Protein AF-A0A962UP06-F1 (afdb_monomer)

Mean predicted aligned error: 2.74 Å

Foldseek 3Di:
DPWAWPAADLVQQWTATPVGDIDHDPDDDDDQDKDFDQVQAAARDPVLCQLAPQCPPPDPSVVSLVVLLVPAAQLFEEEEQDEDPDDPPQCVVLVVVVVSLVVCVVPRVNYAYEYLYCAPDTDPVVVSQVVQCVPAVRPDPRGRYDYQHNVRQSHFRYADSVQGWTDTPPDIDGGSHHHYNGDIAGHPRCVNHVQADPVRYGDADPVPRATPVGGD

Radius of gyration: 20.12 Å; Cα contacts (8 Å, |Δi|>4): 415; chains: 1; bounding box: 48×34×51 Å

Solvent-accessible surface area (backbone atoms only — not comparable to full-atom values): 11949 Å² total; per-residue (Å²): 136,94,77,50,71,72,43,49,42,70,91,79,29,34,41,34,31,72,90,70,48,74,44,78,53,86,64,68,88,87,83,71,61,65,32,74,40,48,89,68,29,47,64,39,42,80,72,34,34,78,73,27,24,49,46,82,60,72,60,70,35,40,53,50,48,50,53,47,62,69,70,43,58,70,51,36,35,38,31,37,38,45,46,45,86,71,58,88,60,72,48,50,66,61,50,50,51,52,54,51,48,53,49,26,65,77,78,21,66,66,27,39,35,42,37,27,23,40,39,80,74,61,62,63,43,74,60,52,51,53,49,34,33,76,76,39,35,39,92,47,98,75,34,34,54,46,80,31,30,33,93,68,55,7,36,65,46,33,33,43,46,91,74,25,29,44,23,30,87,86,50,78,45,78,25,74,39,39,34,46,38,64,40,51,32,44,10,65,60,41,58,73,46,60,45,44,50,96,87,39,40,66,54,51,40,92,88,77,63,47,42,75,78,54,76,78

Structure (mmCIF, N/CA/C/O backbone):
data_AF-A0A962UP06-F1
#
_entry.id   AF-A0A962UP06-F1
#
loop_
_atom_site.group_PDB
_atom_site.id
_atom_site.type_symbol
_atom_site.label_atom_id
_atom_site.label_alt_id
_atom_site.label_comp_id
_atom_site.label_asym_id
_atom_site.label_entity_id
_atom_site.label_seq_id
_atom_site.pdbx_PDB_ins_code
_atom_site.Cartn_x
_atom_site.Cartn_y
_atom_site.Cartn_z
_atom_si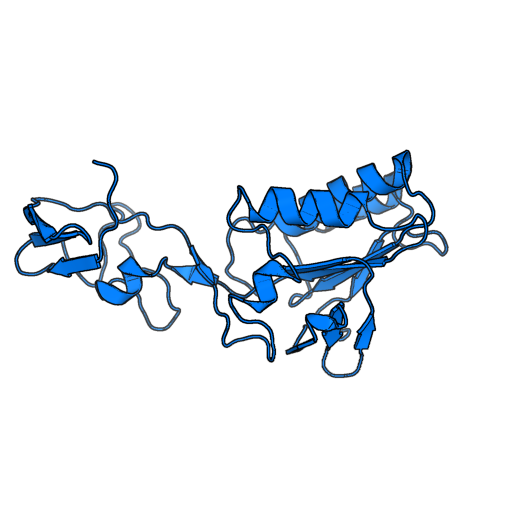te.occupancy
_atom_site.B_iso_or_equiv
_atom_site.auth_seq_id
_atom_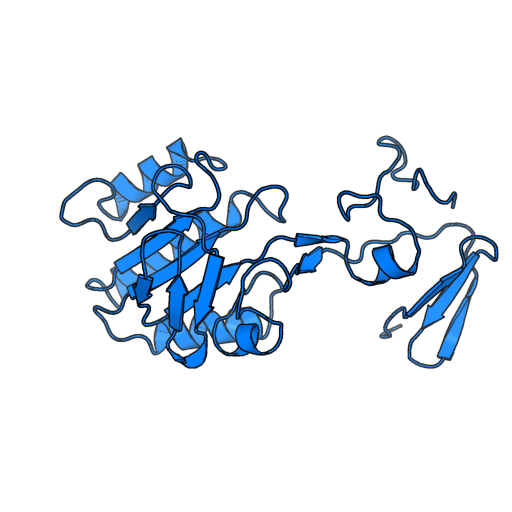site.auth_comp_id
_atom_site.auth_asym_id
_atom_site.auth_atom_id
_atom_site.pdbx_PDB_model_num
ATOM 1 N N . MET A 1 1 ? -9.503 -17.608 22.452 1.00 83.56 1 MET A N 1
ATOM 2 C CA . MET A 1 1 ? -10.694 -17.725 21.582 1.00 83.56 1 MET A CA 1
ATOM 3 C C . MET A 1 1 ? -10.273 -17.393 20.159 1.00 83.56 1 MET A C 1
ATOM 5 O O . MET A 1 1 ? -9.621 -16.372 19.983 1.00 83.56 1 MET A O 1
ATOM 9 N N . HIS A 1 2 ? -10.599 -18.240 19.181 1.00 95.62 2 HIS A N 1
ATOM 10 C CA . HIS A 1 2 ? -10.397 -17.952 17.756 1.00 95.62 2 HIS A CA 1
ATOM 11 C C . HIS A 1 2 ? -11.756 -17.634 17.128 1.00 95.62 2 HIS A C 1
ATOM 13 O O . HIS A 1 2 ? -12.491 -18.544 16.764 1.00 95.62 2 HIS A O 1
ATOM 19 N N . ASP A 1 3 ? -12.108 -16.351 17.082 1.00 96.75 3 ASP A N 1
ATOM 20 C CA . ASP A 1 3 ? -13.377 -15.853 16.546 1.00 96.75 3 ASP A CA 1
ATOM 21 C C . ASP A 1 3 ? -13.193 -14.409 16.049 1.00 96.75 3 ASP A C 1
ATOM 23 O O . ASP A 1 3 ? -12.205 -13.751 16.387 1.00 96.75 3 ASP A O 1
ATOM 27 N N . THR A 1 4 ? -14.133 -13.912 15.253 1.00 97.50 4 THR A N 1
ATOM 28 C CA . THR A 1 4 ? -14.149 -12.539 14.745 1.00 97.50 4 THR A CA 1
ATOM 29 C C . THR A 1 4 ? -15.119 -11.698 15.554 1.00 97.50 4 THR A C 1
ATOM 31 O O . THR A 1 4 ? -16.276 -12.065 15.734 1.00 97.50 4 THR A O 1
ATOM 34 N N . VAL A 1 5 ? -14.658 -10.542 16.026 1.00 97.88 5 VAL A N 1
ATOM 35 C CA . VAL A 1 5 ? -15.534 -9.549 16.650 1.00 97.88 5 VAL A CA 1
ATOM 36 C C . VAL A 1 5 ? -16.360 -8.864 15.566 1.00 97.88 5 VAL A C 1
ATOM 38 O O . VAL A 1 5 ? -15.803 -8.329 14.608 1.00 97.88 5 VAL A O 1
ATOM 41 N N . THR A 1 6 ? -17.678 -8.866 15.734 1.00 97.88 6 THR A N 1
ATOM 42 C CA . THR A 1 6 ? -18.643 -8.276 14.794 1.00 97.88 6 THR A CA 1
ATOM 43 C C . THR A 1 6 ? -19.300 -7.015 15.338 1.00 97.88 6 THR A C 1
ATOM 45 O O . THR A 1 6 ? -19.860 -6.246 14.566 1.00 97.88 6 THR A O 1
ATOM 48 N N . GLY A 1 7 ? -19.210 -6.763 16.646 1.00 97.88 7 GLY A N 1
ATOM 49 C CA . GLY A 1 7 ? -19.768 -5.558 17.248 1.00 97.88 7 GLY A CA 1
ATOM 50 C C . GLY A 1 7 ? -19.185 -5.244 18.618 1.00 97.88 7 GLY A C 1
ATOM 51 O O . GLY A 1 7 ? -18.785 -6.140 19.365 1.00 97.88 7 GLY A O 1
ATOM 52 N N . ILE A 1 8 ? -19.163 -3.954 18.944 1.00 98.38 8 ILE A N 1
ATOM 53 C CA . ILE A 1 8 ? -18.785 -3.420 20.253 1.00 98.38 8 ILE A CA 1
ATOM 54 C C . ILE A 1 8 ? -19.887 -2.440 20.666 1.00 98.38 8 ILE A C 1
ATOM 56 O O . ILE A 1 8 ? -20.126 -1.451 19.979 1.00 98.38 8 ILE A O 1
ATOM 60 N N . ASP A 1 9 ? -20.565 -2.723 21.775 1.00 97.00 9 ASP A N 1
ATOM 61 C CA . ASP A 1 9 ? -21.510 -1.805 22.418 1.00 97.00 9 ASP A CA 1
ATOM 62 C C . ASP A 1 9 ? -20.768 -1.124 23.571 1.00 97.00 9 ASP A C 1
ATOM 64 O O . ASP A 1 9 ? -20.630 -1.698 24.656 1.00 97.00 9 ASP A O 1
ATOM 68 N N . ALA A 1 10 ? -20.247 0.080 23.313 1.00 96.06 10 ALA A N 1
ATOM 69 C CA . ALA A 1 10 ? -19.450 0.830 24.281 1.00 96.06 10 ALA A CA 1
ATOM 70 C C . ALA A 1 10 ? -20.263 1.272 25.507 1.00 96.06 10 ALA A C 1
ATOM 72 O O . ALA A 1 10 ? -19.733 1.322 26.617 1.00 96.06 10 ALA A O 1
ATOM 73 N N . ALA A 1 11 ? -21.562 1.536 25.332 1.00 95.25 11 ALA A N 1
ATOM 74 C CA . ALA A 1 11 ? -22.445 1.951 26.418 1.00 95.25 11 ALA A CA 1
ATOM 75 C C . ALA A 1 11 ? -22.709 0.799 27.395 1.00 95.25 11 ALA A C 1
ATOM 77 O O . ALA A 1 11 ? -22.671 0.991 28.610 1.00 95.25 11 ALA A O 1
ATOM 78 N N . LYS A 1 12 ? -22.936 -0.411 26.874 1.00 97.12 12 LYS A N 1
ATOM 79 C CA . LYS A 1 12 ? -23.134 -1.621 27.691 1.00 97.12 12 LYS A CA 1
ATOM 80 C C . LYS A 1 12 ? -21.833 -2.326 28.054 1.00 97.12 12 LYS A C 1
ATOM 82 O O . LYS A 1 12 ? -21.875 -3.298 28.800 1.00 97.12 12 LYS A O 1
ATOM 87 N N . ARG A 1 13 ? -20.706 -1.862 27.510 1.00 97.81 13 ARG A N 1
ATOM 88 C CA . ARG A 1 13 ? -19.381 -2.478 27.614 1.00 97.81 13 ARG A CA 1
ATOM 89 C C . ARG A 1 13 ? -19.395 -3.960 27.255 1.00 97.81 13 ARG A C 1
ATOM 91 O O . ARG A 1 13 ? -19.004 -4.823 28.043 1.00 97.81 13 ARG A O 1
ATOM 98 N N . THR A 1 14 ? -19.894 -4.264 26.057 1.00 98.12 14 THR A N 1
ATOM 99 C CA . THR A 1 14 ? -19.947 -5.646 25.559 1.00 98.12 14 THR A CA 1
ATOM 100 C C . THR A 1 14 ? -19.395 -5.793 24.151 1.00 98.12 14 THR A C 1
ATOM 102 O O . THR A 1 14 ? -19.561 -4.915 23.309 1.00 98.12 14 THR A O 1
ATOM 105 N N . VAL A 1 15 ? -18.775 -6.940 23.894 1.00 98.12 15 VAL A N 1
ATOM 106 C CA . VAL A 1 15 ? -18.266 -7.378 22.592 1.00 98.12 15 VAL A CA 1
ATOM 107 C C . VAL A 1 15 ? -19.135 -8.526 22.092 1.00 98.12 15 VAL A C 1
ATOM 109 O O . VAL A 1 15 ? -19.446 -9.433 22.864 1.00 98.12 15 VAL A O 1
ATOM 112 N N . THR A 1 16 ? -19.508 -8.492 20.814 1.00 98.12 16 THR A N 1
ATOM 113 C CA . THR A 1 16 ? -20.227 -9.574 20.121 1.00 98.12 16 THR A CA 1
ATOM 114 C C . THR A 1 16 ? -19.316 -10.210 19.081 1.00 98.12 16 THR A C 1
ATOM 116 O O . THR A 1 16 ? -18.557 -9.507 18.407 1.00 98.12 16 THR A O 1
ATOM 119 N N . THR A 1 17 ? -19.378 -11.531 18.951 1.00 97.94 17 THR A N 1
ATOM 120 C CA . THR A 1 17 ? -18.565 -12.291 18.000 1.00 97.94 17 THR A CA 1
ATOM 121 C C . THR A 1 17 ? -19.409 -12.972 16.928 1.00 97.94 17 THR A C 1
ATOM 123 O O . THR A 1 17 ? -20.622 -13.134 17.075 1.00 97.94 17 THR A O 1
ATOM 126 N N . ALA A 1 18 ? -18.774 -13.371 15.827 1.00 97.44 18 ALA A N 1
ATOM 127 C CA . ALA A 1 18 ? -19.438 -13.990 14.684 1.00 97.44 18 ALA A CA 1
ATOM 128 C C . ALA A 1 18 ? -20.081 -15.341 15.032 1.00 97.44 18 ALA A C 1
ATOM 130 O O . ALA A 1 18 ? -21.136 -15.659 14.490 1.00 97.44 18 ALA A O 1
ATOM 131 N N . SER A 1 19 ? -19.505 -16.106 15.968 1.00 96.75 19 SER A N 1
ATOM 132 C CA . SER A 1 19 ? -20.120 -17.352 16.458 1.00 96.75 19 SER A CA 1
ATOM 133 C C . SER A 1 19 ? -21.334 -17.142 17.379 1.00 96.75 19 SER A C 1
ATOM 135 O O . SER A 1 19 ? -21.929 -18.115 17.836 1.00 96.75 19 SER A O 1
ATOM 137 N N . GLY A 1 20 ? -21.719 -15.889 17.655 1.00 95.56 20 GLY A N 1
ATOM 138 C CA . GLY A 1 20 ? -22.822 -15.535 18.555 1.00 95.56 20 GLY A CA 1
ATOM 139 C C . GLY A 1 20 ? -22.402 -15.333 20.015 1.00 95.56 20 GLY A C 1
ATOM 140 O O . GLY A 1 20 ? -23.255 -15.113 20.875 1.00 95.56 20 GLY A O 1
ATOM 141 N N . GLY A 1 21 ? -21.101 -15.384 20.312 1.00 95.69 21 GLY A N 1
ATOM 142 C CA . GLY A 1 21 ? -20.568 -15.117 21.644 1.00 95.69 21 GLY A CA 1
ATOM 143 C C . GLY A 1 21 ? -20.756 -13.658 22.067 1.00 95.69 21 GLY A C 1
ATOM 144 O O . GLY A 1 21 ? -20.681 -12.737 21.250 1.00 95.69 21 GLY A O 1
ATOM 145 N N . LYS A 1 22 ? -20.964 -13.441 23.370 1.00 96.88 22 LYS A N 1
ATOM 146 C CA . LYS A 1 22 ? -21.036 -12.108 23.978 1.00 96.88 22 LYS A CA 1
ATOM 147 C C . LYS A 1 22 ? -20.188 -12.046 25.242 1.00 96.88 22 LYS A C 1
ATOM 149 O O . LYS A 1 22 ? -20.303 -12.909 26.106 1.00 96.88 22 LYS A O 1
ATOM 154 N N . MET A 1 23 ? -19.353 -11.018 25.353 1.00 97.38 23 MET A N 1
ATOM 155 C CA . MET A 1 23 ? -18.435 -10.830 26.481 1.00 97.38 23 MET A CA 1
ATOM 156 C C . MET A 1 23 ? -18.569 -9.414 27.031 1.00 97.38 23 MET A C 1
ATOM 158 O O . MET A 1 23 ? -18.580 -8.460 26.256 1.00 97.38 23 MET A O 1
ATOM 162 N N . SER A 1 24 ? -18.666 -9.269 28.350 1.00 98.00 24 SER A N 1
ATOM 163 C CA . SER A 1 24 ? -18.565 -7.974 29.028 1.00 98.00 24 SER A CA 1
ATOM 164 C C . SER A 1 24 ? -17.106 -7.581 29.245 1.00 98.00 24 SER A C 1
ATOM 166 O O . SER A 1 24 ? -16.240 -8.449 29.355 1.00 98.00 24 SER A O 1
ATOM 168 N N . TYR A 1 25 ? -16.839 -6.284 29.355 1.00 98.19 25 TYR A N 1
ATOM 169 C CA . TYR A 1 25 ? -15.519 -5.767 29.700 1.00 98.19 25 TYR A CA 1
ATOM 170 C C . TYR A 1 25 ? -15.605 -4.583 30.668 1.00 98.19 25 TYR A C 1
ATOM 172 O O . TYR A 1 25 ? -16.572 -3.827 30.664 1.00 98.19 25 TYR A O 1
ATOM 180 N N . ASP A 1 26 ? -14.556 -4.386 31.465 1.00 98.25 26 ASP A N 1
ATOM 181 C CA . ASP A 1 26 ? -14.357 -3.142 32.221 1.00 98.25 26 ASP A CA 1
ATOM 182 C C . ASP A 1 26 ? -13.581 -2.108 31.405 1.00 98.25 26 ASP A C 1
ATOM 184 O O . ASP A 1 26 ? -13.891 -0.918 31.442 1.00 98.25 26 ASP A O 1
ATOM 188 N N . ARG A 1 27 ? -12.589 -2.587 30.644 1.00 98.19 27 ARG A N 1
ATOM 189 C CA . ARG A 1 27 ? -11.790 -1.850 29.661 1.00 98.19 27 ARG A CA 1
ATOM 190 C C . ARG A 1 27 ? -11.582 -2.721 28.422 1.00 98.19 27 ARG A C 1
ATOM 192 O O . ARG A 1 27 ? -11.334 -3.919 28.568 1.00 98.19 27 ARG A O 1
ATOM 199 N N . LEU A 1 28 ? -11.630 -2.135 27.229 1.00 98.38 28 LEU A N 1
ATOM 200 C CA . LEU A 1 28 ? -11.411 -2.830 25.962 1.00 98.38 28 LEU A CA 1
ATOM 201 C C . LEU A 1 28 ? -10.239 -2.227 25.180 1.00 98.38 28 LEU A C 1
ATOM 203 O O . LEU A 1 28 ? -10.199 -1.035 24.897 1.00 98.38 28 LEU A O 1
ATOM 207 N N . ILE A 1 29 ? -9.301 -3.081 24.764 1.00 98.50 29 ILE A N 1
ATOM 208 C CA . ILE A 1 29 ? -8.226 -2.706 23.839 1.00 98.50 29 ILE A CA 1
ATOM 209 C C . ILE A 1 29 ? -8.623 -3.147 22.432 1.00 98.50 29 ILE A C 1
ATOM 211 O O . ILE A 1 29 ? -8.832 -4.334 22.179 1.00 98.50 29 ILE A O 1
ATOM 215 N N . VAL A 1 30 ? -8.682 -2.196 21.499 1.00 98.38 30 VAL A N 1
ATOM 216 C CA . VAL A 1 30 ? -9.053 -2.439 20.100 1.00 98.38 30 VAL A CA 1
ATOM 217 C C . VAL A 1 30 ? -7.831 -2.214 19.208 1.00 98.38 30 VAL A C 1
ATOM 219 O O . VAL A 1 30 ? -7.414 -1.082 18.989 1.00 98.38 30 VAL A O 1
ATOM 222 N N . SER A 1 31 ? -7.246 -3.297 18.679 1.00 98.44 31 SER A N 1
ATOM 223 C CA . SER A 1 31 ? -6.067 -3.251 17.791 1.00 98.44 31 SER A CA 1
ATOM 224 C C . SER A 1 31 ? -6.288 -4.046 16.492 1.00 98.44 31 SER A C 1
ATOM 226 O O . SER A 1 31 ? -5.666 -5.085 16.267 1.00 98.44 31 SER A O 1
ATOM 228 N N . PRO A 1 32 ? -7.202 -3.601 15.609 1.00 98.00 32 PRO A N 1
ATOM 229 C CA . PRO A 1 32 ? -7.607 -4.369 14.432 1.00 98.00 32 PRO A CA 1
ATOM 230 C C . PRO A 1 32 ? -6.668 -4.186 13.230 1.00 98.00 32 PRO A C 1
ATOM 232 O O . PRO A 1 32 ? -6.923 -4.708 12.146 1.00 98.00 32 PRO A O 1
ATOM 235 N N . GLY A 1 33 ? -5.585 -3.420 13.389 1.00 98.44 33 GLY A N 1
ATOM 236 C CA . GLY A 1 33 ? -4.691 -3.064 12.296 1.00 98.44 33 GLY A CA 1
ATOM 237 C C . GLY A 1 33 ? -5.356 -2.133 11.277 1.00 98.44 33 GLY A C 1
ATOM 238 O O . GLY A 1 33 ? -6.080 -1.211 11.646 1.00 98.44 33 GLY A O 1
ATOM 239 N N . ILE A 1 34 ? -5.057 -2.360 9.996 1.00 98.56 34 ILE A N 1
ATOM 240 C CA . ILE A 1 34 ? -5.568 -1.554 8.882 1.00 98.56 34 ILE A CA 1
ATOM 241 C C . ILE A 1 34 ? -6.672 -2.288 8.130 1.00 98.56 34 ILE A C 1
ATOM 243 O O . ILE A 1 34 ? -6.700 -3.523 8.083 1.00 98.56 34 ILE A O 1
ATOM 247 N N . ASP A 1 35 ? -7.460 -1.509 7.411 1.00 98.12 35 ASP A N 1
ATOM 248 C CA . ASP A 1 35 ? -8.184 -1.968 6.242 1.00 98.12 35 ASP A CA 1
ATOM 249 C C . ASP A 1 35 ? -7.835 -1.151 4.997 1.00 98.12 35 ASP A C 1
ATOM 251 O O . ASP A 1 35 ? -7.160 -0.119 5.084 1.00 98.12 35 ASP A O 1
ATOM 255 N N . PHE A 1 36 ? -8.270 -1.630 3.835 1.00 98.31 36 PHE A N 1
ATOM 256 C CA . PHE A 1 36 ? -8.003 -0.982 2.553 1.00 98.31 36 PHE A CA 1
ATOM 257 C C . PHE A 1 36 ? -9.177 -0.113 2.095 1.00 98.31 36 PHE A C 1
ATOM 259 O O . PHE A 1 36 ? -10.343 -0.376 2.396 1.00 98.31 36 PHE A O 1
ATOM 266 N N . ARG A 1 37 ? -8.849 0.949 1.360 1.00 97.75 37 ARG A N 1
ATOM 267 C CA . ARG A 1 37 ? -9.792 1.830 0.669 1.00 97.75 37 ARG A CA 1
ATOM 268 C C . ARG A 1 37 ? -9.869 1.434 -0.805 1.00 97.75 37 ARG A C 1
ATOM 270 O O . ARG A 1 37 ? -9.209 2.031 -1.653 1.00 97.75 37 ARG A O 1
ATOM 277 N N . TYR A 1 38 ? -10.625 0.378 -1.090 1.00 96.56 38 TYR A N 1
ATOM 278 C CA . TYR A 1 38 ? -10.856 -0.125 -2.453 1.00 96.56 38 TYR A CA 1
ATOM 279 C C . TYR A 1 38 ? -11.682 0.833 -3.331 1.00 96.56 38 TYR A C 1
ATOM 281 O O . TYR A 1 38 ? -11.760 0.675 -4.538 1.00 96.56 38 TYR A O 1
ATOM 289 N N . ASP A 1 39 ? -12.258 1.866 -2.729 1.00 93.38 39 ASP A N 1
ATOM 290 C CA . ASP A 1 39 ? -12.996 2.954 -3.365 1.00 93.38 39 ASP A CA 1
ATOM 291 C C . ASP A 1 39 ? -12.095 4.065 -3.937 1.00 93.38 39 ASP A C 1
ATOM 293 O O . ASP A 1 39 ? -12.600 5.045 -4.476 1.00 93.38 39 ASP A O 1
ATOM 297 N N . THR A 1 40 ? -10.767 3.953 -3.807 1.00 95.31 40 THR A N 1
ATOM 298 C CA . THR A 1 40 ? -9.834 5.041 -4.177 1.00 95.31 40 THR A CA 1
ATOM 299 C C . THR A 1 40 ? -9.111 4.850 -5.505 1.00 95.31 40 THR A C 1
ATOM 301 O O . THR A 1 40 ? -8.520 5.806 -6.003 1.00 95.31 40 THR A O 1
ATOM 304 N N . ILE A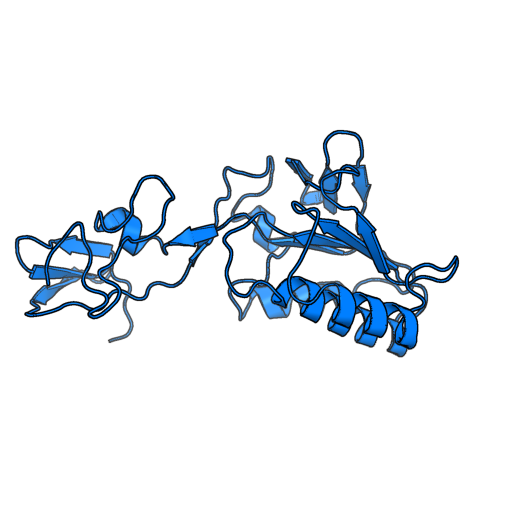 1 41 ? -9.139 3.640 -6.067 1.00 98.44 41 ILE A N 1
ATOM 305 C CA . ILE A 1 41 ? -8.523 3.306 -7.353 1.00 98.44 41 ILE A CA 1
ATOM 306 C C . ILE A 1 41 ? -9.579 2.568 -8.168 1.00 98.44 41 ILE A C 1
ATOM 308 O O . ILE A 1 41 ? -10.018 1.484 -7.784 1.00 98.44 41 ILE A O 1
ATOM 312 N N . GLU A 1 42 ? -9.998 3.156 -9.282 1.00 98.62 42 GLU A N 1
ATOM 313 C CA . GLU A 1 42 ? -10.999 2.556 -10.159 1.00 98.62 42 GLU A CA 1
ATOM 314 C C . GLU A 1 42 ? -10.521 1.185 -10.664 1.00 98.62 42 GLU A C 1
ATOM 316 O O . GLU A 1 42 ? -9.356 1.003 -11.012 1.00 98.62 42 GLU A O 1
ATOM 321 N N . GLY A 1 43 ? -11.406 0.187 -10.664 1.00 97.94 43 GLY A N 1
ATOM 322 C CA . GLY A 1 43 ? -11.068 -1.173 -11.095 1.00 97.94 43 GLY A CA 1
ATOM 323 C C . GLY A 1 43 ? -10.207 -1.981 -10.112 1.00 97.94 43 GLY A C 1
ATOM 324 O O . GLY A 1 43 ? -9.854 -3.119 -10.424 1.00 97.94 43 GLY A O 1
ATOM 325 N N . TYR A 1 44 ? -9.893 -1.452 -8.919 1.00 98.56 44 TYR A N 1
ATOM 326 C CA . TYR A 1 44 ? -9.133 -2.174 -7.895 1.00 98.56 44 TYR A CA 1
ATOM 327 C C . TYR A 1 44 ? -9.941 -2.436 -6.618 1.00 98.56 44 TYR A C 1
ATOM 329 O O . TYR A 1 44 ? -9.862 -1.696 -5.636 1.00 98.56 44 TYR A O 1
ATOM 337 N N . ASP A 1 45 ? -10.678 -3.544 -6.617 1.00 98.00 45 ASP A N 1
ATOM 338 C CA . ASP A 1 45 ? -11.420 -4.053 -5.464 1.00 98.00 45 ASP A CA 1
ATOM 339 C C . ASP A 1 45 ? -10.716 -5.235 -4.760 1.00 98.00 45 ASP A C 1
ATOM 341 O O . ASP A 1 45 ? -9.583 -5.619 -5.077 1.00 98.00 45 ASP A O 1
ATOM 345 N N . GLU A 1 46 ? -11.376 -5.825 -3.759 1.00 96.88 46 GLU A N 1
ATOM 346 C CA . GLU A 1 46 ? -10.843 -6.986 -3.039 1.00 96.88 46 GLU A CA 1
ATOM 347 C C . GLU A 1 46 ? -10.611 -8.186 -3.970 1.00 96.88 46 GLU A C 1
ATOM 349 O O . GLU A 1 46 ? -9.609 -8.891 -3.828 1.00 96.88 46 GLU A O 1
ATOM 354 N N . LYS A 1 47 ? -11.479 -8.400 -4.964 1.00 98.00 47 LYS A N 1
ATOM 355 C CA . LYS A 1 47 ? -11.339 -9.494 -5.931 1.00 98.00 47 LYS A CA 1
ATOM 356 C C . LYS A 1 47 ? -10.137 -9.260 -6.846 1.00 98.00 47 LYS A C 1
ATOM 358 O O . LYS A 1 47 ? -9.316 -10.164 -7.008 1.00 98.00 47 LYS A O 1
ATOM 363 N N . ALA A 1 48 ? -9.994 -8.051 -7.384 1.00 98.19 48 ALA A N 1
ATOM 364 C CA . ALA A 1 48 ? -8.852 -7.625 -8.187 1.00 98.19 48 ALA A CA 1
ATOM 365 C C . ALA A 1 48 ? -7.534 -7.800 -7.422 1.00 98.19 48 ALA A C 1
ATOM 367 O O . ALA A 1 48 ? -6.530 -8.211 -8.007 1.00 98.19 48 ALA A O 1
ATOM 368 N N . SER A 1 49 ? -7.546 -7.602 -6.098 1.00 98.25 49 SER A N 1
ATOM 369 C CA . SER A 1 49 ? -6.364 -7.811 -5.256 1.00 98.25 49 SER A CA 1
ATOM 370 C C . SER A 1 49 ? -5.841 -9.257 -5.252 1.00 98.25 49 SER A C 1
ATOM 372 O O . SER A 1 49 ? -4.697 -9.496 -4.880 1.00 98.25 49 SER A O 1
ATOM 374 N N . TRP A 1 50 ? -6.620 -10.250 -5.690 1.00 98.00 50 TRP A N 1
ATOM 375 C CA . TRP A 1 50 ? -6.154 -11.638 -5.838 1.00 98.00 50 TRP A CA 1
ATOM 376 C C . TRP A 1 50 ? -5.559 -11.955 -7.215 1.00 98.00 50 TRP A C 1
ATOM 378 O O . TRP A 1 50 ? -4.957 -13.012 -7.394 1.00 98.00 50 TRP A O 1
ATOM 388 N N . GLN A 1 51 ? -5.666 -11.035 -8.172 1.00 98.00 51 GLN A N 1
ATOM 389 C CA . GLN A 1 51 ? -4.940 -11.082 -9.444 1.00 98.00 51 GLN A CA 1
ATOM 390 C C . GLN A 1 51 ? -3.718 -10.158 -9.412 1.00 98.00 51 GLN A C 1
ATOM 392 O O . GLN A 1 51 ? -2.640 -10.529 -9.874 1.00 98.00 51 GLN A O 1
ATOM 397 N N . VAL A 1 52 ? -3.885 -8.976 -8.826 1.00 98.31 52 VAL A N 1
ATOM 398 C CA . VAL A 1 52 ? -2.883 -7.923 -8.668 1.00 98.31 52 VAL A CA 1
ATOM 399 C C . VAL A 1 52 ? -2.677 -7.724 -7.164 1.00 98.31 52 VAL A C 1
ATOM 401 O O . VAL A 1 52 ? -3.411 -6.963 -6.547 1.00 98.31 52 VAL A O 1
ATOM 404 N N . PRO A 1 53 ? -1.751 -8.451 -6.517 1.00 98.69 53 PRO A N 1
ATOM 405 C CA . PRO A 1 53 ? -1.655 -8.480 -5.060 1.00 98.69 53 PRO A CA 1
ATOM 406 C C . PRO A 1 53 ? -1.246 -7.139 -4.465 1.00 98.69 53 PRO A C 1
ATOM 408 O O . PRO A 1 53 ? -0.388 -6.449 -5.009 1.00 98.69 53 PRO A O 1
ATOM 411 N N . HIS A 1 54 ? -1.753 -6.823 -3.270 1.00 98.69 54 HIS A N 1
ATOM 412 C CA . HIS A 1 54 ? -1.199 -5.755 -2.430 1.00 98.69 54 HIS A CA 1
ATOM 413 C C . HIS A 1 54 ? -0.038 -6.253 -1.561 1.00 98.69 54 HIS A C 1
ATOM 415 O O . HIS A 1 54 ? 0.925 -5.526 -1.295 1.00 98.69 54 HIS A O 1
ATOM 421 N N . ALA A 1 55 ? -0.132 -7.493 -1.068 1.00 98.56 55 ALA A N 1
ATOM 422 C CA . ALA A 1 55 ? 0.754 -8.061 -0.046 1.00 98.56 55 ALA A CA 1
ATOM 423 C C . ALA A 1 55 ? 1.049 -7.138 1.166 1.00 98.56 55 ALA A C 1
ATOM 425 O O . ALA A 1 55 ? 2.140 -7.195 1.727 1.00 98.56 55 ALA A O 1
ATOM 426 N N . TRP A 1 56 ? 0.109 -6.265 1.571 1.00 98.56 56 TRP A N 1
ATOM 427 C CA . TRP A 1 56 ? 0.234 -5.393 2.757 1.00 98.56 56 TRP A CA 1
ATOM 428 C C . TRP A 1 56 ? -0.415 -5.963 4.033 1.00 98.56 56 TRP A C 1
ATOM 430 O O . TRP A 1 56 ? -0.094 -5.563 5.158 1.00 98.56 56 TRP A O 1
ATOM 440 N N . LYS A 1 57 ? -1.313 -6.937 3.857 1.00 98.06 57 LYS A N 1
ATOM 441 C CA . LYS A 1 57 ? -1.615 -7.984 4.838 1.00 98.06 57 LYS A CA 1
ATOM 442 C C . LYS A 1 57 ? -0.866 -9.234 4.363 1.00 98.06 57 LYS A C 1
ATOM 444 O O . LYS A 1 57 ? -0.956 -9.583 3.187 1.00 98.06 57 LYS A O 1
ATOM 449 N N . ALA A 1 58 ? -0.043 -9.805 5.240 1.00 96.69 58 ALA A N 1
AT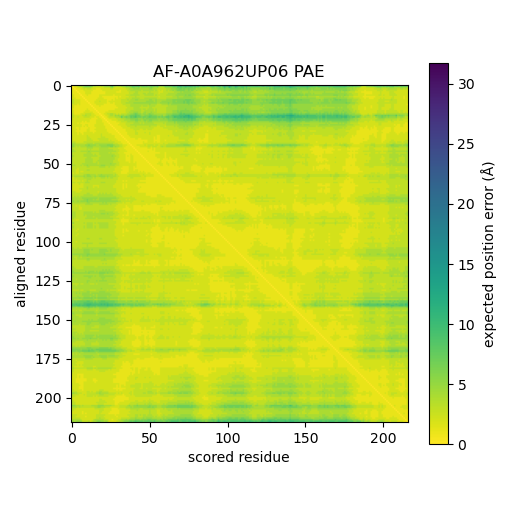OM 450 C CA . ALA A 1 58 ? 0.866 -10.894 4.892 1.00 96.69 58 ALA A CA 1
ATOM 451 C C . ALA A 1 58 ? 0.127 -12.234 4.697 1.00 96.69 58 ALA A C 1
ATOM 453 O O . ALA A 1 58 ? -1.097 -12.304 4.798 1.00 96.69 58 ALA A O 1
ATOM 454 N N . GLY A 1 59 ? 0.876 -13.307 4.431 1.00 97.75 59 GLY A N 1
ATOM 455 C CA . GLY A 1 59 ? 0.340 -14.662 4.297 1.00 97.75 59 GLY A CA 1
ATOM 456 C C . GLY A 1 59 ? 0.046 -15.015 2.834 1.00 97.75 59 GLY A C 1
ATOM 457 O O . GLY A 1 59 ? 0.971 -14.944 2.015 1.00 97.75 59 GLY A O 1
ATOM 458 N N . PRO A 1 60 ? -1.196 -15.383 2.464 1.00 98.44 60 PRO A N 1
ATOM 459 C CA . PRO A 1 60 ? -1.521 -15.794 1.095 1.00 98.44 60 PRO A CA 1
ATOM 460 C C . PRO A 1 60 ? -1.160 -14.744 0.039 1.00 98.44 60 PRO A C 1
ATOM 462 O O . PRO A 1 60 ? -0.586 -15.073 -0.991 1.00 98.44 60 PRO A O 1
ATOM 465 N N . GLN A 1 61 ? -1.400 -13.465 0.333 1.00 98.50 61 GLN A N 1
ATOM 466 C CA . GLN A 1 61 ? -1.058 -12.352 -0.556 1.00 98.50 61 GLN A CA 1
ATOM 467 C C . GLN A 1 61 ? 0.458 -12.195 -0.772 1.00 98.50 61 GLN A C 1
ATOM 469 O O . GLN A 1 61 ? 0.896 -11.881 -1.877 1.00 98.50 61 GLN A O 1
ATOM 474 N N . THR A 1 62 ? 1.278 -12.449 0.256 1.00 98.75 62 THR A N 1
ATOM 475 C CA . THR A 1 62 ? 2.746 -12.461 0.119 1.00 98.75 62 THR A CA 1
ATOM 476 C C . THR A 1 62 ? 3.201 -13.612 -0.772 1.00 98.75 62 THR A C 1
ATOM 478 O O . THR A 1 62 ? 4.042 -13.416 -1.647 1.00 98.75 62 THR A O 1
ATOM 481 N N . SER A 1 63 ? 2.621 -14.796 -0.568 1.00 98.75 63 SER A N 1
ATOM 482 C CA . SER A 1 63 ? 2.935 -15.994 -1.356 1.00 98.75 63 SER A CA 1
ATOM 483 C C . SER A 1 63 ? 2.523 -15.821 -2.818 1.00 98.75 63 SER A C 1
ATOM 485 O O . SER A 1 63 ? 3.290 -16.157 -3.714 1.00 98.75 63 SER A O 1
ATOM 487 N N . LEU A 1 64 ? 1.361 -15.205 -3.062 1.00 98.88 64 LEU A N 1
ATOM 488 C CA . LEU A 1 64 ? 0.880 -14.854 -4.396 1.00 98.88 64 LEU A CA 1
ATOM 489 C C . LEU A 1 64 ? 1.847 -13.908 -5.116 1.00 98.88 64 LEU A C 1
ATOM 491 O O . LEU A 1 64 ? 2.265 -14.206 -6.232 1.00 98.88 64 LEU A O 1
ATOM 495 N N . LEU A 1 65 ? 2.249 -12.803 -4.477 1.00 98.88 65 LEU A N 1
ATOM 496 C CA . LEU A 1 65 ? 3.211 -11.873 -5.077 1.00 98.88 65 LEU A CA 1
ATOM 497 C C . LEU A 1 65 ? 4.544 -12.570 -5.386 1.00 98.88 65 LEU A C 1
ATOM 499 O O . LEU A 1 65 ? 5.114 -12.359 -6.455 1.00 98.88 65 LEU A O 1
ATOM 503 N N . ARG A 1 66 ? 5.036 -13.427 -4.482 1.00 98.81 66 ARG A N 1
ATOM 504 C CA . ARG A 1 66 ? 6.266 -14.193 -4.720 1.00 98.81 66 ARG A CA 1
ATOM 505 C C . ARG A 1 66 ? 6.133 -15.116 -5.931 1.00 98.81 66 ARG A C 1
ATOM 507 O O . ARG A 1 66 ? 7.003 -15.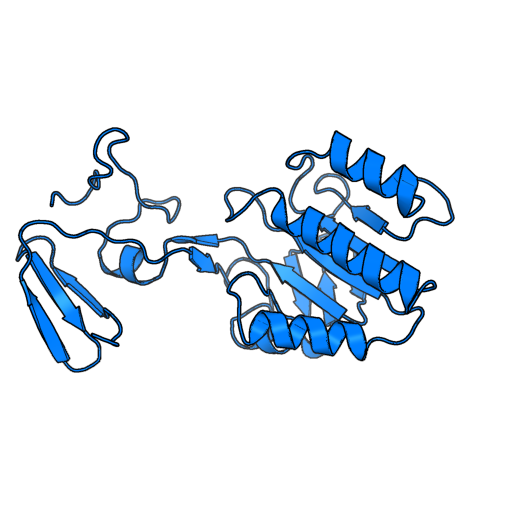070 -6.796 1.00 98.81 66 ARG A O 1
ATOM 514 N N . ALA A 1 67 ? 5.053 -15.890 -6.013 1.00 98.88 67 ALA A N 1
ATOM 515 C CA . ALA A 1 67 ? 4.809 -16.805 -7.125 1.00 98.88 67 ALA A CA 1
ATOM 516 C C . ALA A 1 67 ? 4.731 -16.061 -8.468 1.00 98.88 67 ALA A C 1
ATOM 518 O O . ALA A 1 67 ? 5.319 -16.499 -9.455 1.00 98.88 67 ALA A O 1
ATOM 519 N N . GLN A 1 68 ? 4.076 -14.894 -8.499 1.00 98.88 68 GLN A N 1
ATOM 520 C CA . GLN A 1 68 ? 4.024 -14.053 -9.698 1.00 98.88 68 GLN A CA 1
ATOM 521 C C . GLN A 1 68 ? 5.415 -13.557 -10.117 1.00 98.88 68 GLN A C 1
ATOM 523 O O . GLN A 1 68 ? 5.758 -13.637 -11.293 1.00 98.88 68 GLN A O 1
ATOM 528 N N . LEU A 1 69 ? 6.238 -13.095 -9.169 1.00 98.88 69 LEU A N 1
ATOM 529 C CA . LEU A 1 69 ? 7.608 -12.646 -9.446 1.00 98.88 69 LEU A CA 1
ATOM 530 C C . LEU A 1 69 ? 8.524 -13.782 -9.919 1.00 98.88 69 LEU A C 1
ATOM 532 O O . LEU A 1 69 ? 9.406 -13.539 -10.739 1.00 98.88 69 LEU A O 1
ATOM 536 N N . GLU A 1 70 ? 8.349 -15.005 -9.417 1.00 98.88 70 GLU A N 1
ATOM 537 C CA . GLU A 1 70 ? 9.112 -16.179 -9.865 1.00 98.88 70 GLU A CA 1
ATOM 538 C C . GLU A 1 70 ? 8.734 -16.599 -11.286 1.00 98.88 70 GLU A C 1
ATOM 540 O O . GLU A 1 70 ? 9.626 -16.856 -12.103 1.00 98.88 70 GLU A O 1
ATOM 545 N N . ALA A 1 71 ? 7.431 -16.605 -11.584 1.00 98.81 71 ALA A N 1
ATOM 546 C CA . ALA A 1 71 ? 6.880 -16.937 -12.894 1.00 98.81 71 ALA A CA 1
ATOM 547 C C . ALA A 1 71 ? 7.140 -15.855 -13.955 1.00 98.81 71 ALA A C 1
ATOM 549 O O . ALA A 1 71 ? 7.109 -16.151 -15.148 1.00 98.81 71 ALA A O 1
ATOM 550 N N . MET A 1 72 ? 7.415 -14.615 -13.539 1.00 98.81 72 MET A N 1
ATOM 551 C CA . MET A 1 72 ? 7.733 -13.518 -14.449 1.00 98.81 72 MET A CA 1
ATOM 552 C C . MET A 1 72 ? 8.949 -13.872 -15.331 1.00 98.81 72 MET A C 1
ATOM 554 O O . MET A 1 72 ? 9.982 -14.312 -14.802 1.00 98.81 72 MET A O 1
ATOM 558 N N . PRO A 1 73 ? 8.883 -13.679 -16.660 1.00 98.56 73 PRO A N 1
ATOM 559 C CA . PRO A 1 73 ? 10.027 -13.918 -17.533 1.00 98.56 73 PRO A CA 1
ATOM 560 C C . PRO A 1 73 ? 11.173 -12.945 -17.221 1.00 98.56 73 PRO A C 1
ATOM 562 O O . PRO A 1 73 ? 10.960 -11.812 -16.784 1.00 98.56 73 PRO A O 1
ATOM 565 N N . ASN A 1 74 ? 12.415 -13.377 -17.455 1.00 98.75 74 ASN A N 1
ATOM 566 C CA . ASN A 1 74 ? 13.555 -12.460 -17.426 1.00 98.75 74 ASN A CA 1
ATOM 567 C C . ASN A 1 74 ? 13.389 -11.415 -18.540 1.00 98.75 74 ASN A C 1
ATOM 569 O O . ASN A 1 74 ? 13.187 -11.787 -19.692 1.00 98.75 74 ASN A O 1
ATOM 573 N N . GLY A 1 75 ? 13.472 -10.130 -18.196 1.00 98.56 75 GLY A N 1
ATOM 574 C CA . GLY A 1 75 ? 13.100 -9.029 -19.094 1.00 98.56 75 GLY A CA 1
ATOM 575 C C . GLY A 1 75 ? 11.711 -8.449 -18.821 1.00 98.56 75 GLY A C 1
ATOM 576 O O . GLY A 1 75 ? 11.414 -7.364 -19.307 1.00 98.56 75 GLY A O 1
ATOM 577 N N . GLY A 1 76 ? 10.887 -9.121 -18.008 1.00 98.75 76 GLY A N 1
ATOM 578 C CA . GLY A 1 76 ? 9.575 -8.614 -17.608 1.00 98.75 76 GLY A CA 1
ATOM 579 C C . GLY A 1 76 ? 9.649 -7.387 -16.694 1.00 98.75 76 GLY A C 1
ATOM 580 O O . GLY A 1 76 ? 10.657 -7.153 -16.014 1.00 98.75 76 GLY A O 1
ATOM 581 N N . THR A 1 77 ? 8.563 -6.624 -16.658 1.00 98.88 77 THR A N 1
ATOM 582 C CA . THR A 1 77 ? 8.411 -5.401 -15.868 1.00 98.88 77 THR A CA 1
ATOM 583 C C . THR A 1 77 ? 7.538 -5.641 -14.641 1.00 98.88 77 THR A C 1
ATOM 585 O O . THR A 1 77 ? 6.371 -6.028 -14.739 1.00 98.88 77 THR A O 1
ATOM 588 N N . PHE A 1 78 ? 8.099 -5.348 -13.470 1.00 98.94 78 PHE A N 1
ATOM 589 C CA . PHE A 1 78 ? 7.364 -5.257 -12.215 1.00 98.94 78 PHE A CA 1
ATOM 590 C C . PHE A 1 78 ? 6.935 -3.811 -11.971 1.00 98.94 78 PHE A C 1
ATOM 592 O O . PHE A 1 78 ? 7.782 -2.931 -11.816 1.00 98.94 78 PHE A O 1
ATOM 599 N N . VAL A 1 79 ? 5.632 -3.561 -11.898 1.00 98.94 79 VAL A N 1
ATOM 600 C CA . VAL A 1 79 ? 5.091 -2.247 -11.537 1.00 98.94 79 VAL A CA 1
ATOM 601 C C . VAL A 1 79 ? 4.602 -2.295 -10.094 1.00 98.94 79 VAL A C 1
ATOM 603 O O . VAL A 1 79 ? 3.870 -3.208 -9.710 1.00 98.94 79 VAL A O 1
ATOM 606 N N . ILE A 1 80 ? 4.981 -1.305 -9.289 1.00 98.94 80 ILE A N 1
ATOM 607 C CA . ILE A 1 80 ? 4.481 -1.127 -7.924 1.00 98.94 80 ILE A CA 1
ATOM 608 C C . ILE A 1 80 ? 3.863 0.260 -7.758 1.00 98.94 80 ILE A C 1
ATOM 610 O O . ILE A 1 80 ? 4.534 1.271 -7.946 1.00 98.94 80 ILE A O 1
ATOM 614 N N . ALA A 1 81 ? 2.591 0.298 -7.365 1.00 98.88 81 ALA A N 1
ATOM 615 C CA . ALA A 1 81 ? 1.867 1.521 -7.039 1.00 98.88 81 ALA A CA 1
ATOM 616 C C . ALA A 1 81 ? 1.866 1.738 -5.520 1.00 98.88 81 ALA A C 1
ATOM 618 O O . ALA A 1 81 ? 1.351 0.898 -4.770 1.00 98.88 81 ALA A O 1
ATOM 619 N N . THR A 1 82 ? 2.460 2.841 -5.054 1.00 98.56 82 THR A N 1
ATOM 620 C CA . THR A 1 82 ? 2.555 3.163 -3.620 1.00 98.56 82 THR A CA 1
ATOM 621 C C . THR A 1 82 ? 1.445 4.140 -3.196 1.00 98.56 82 THR A C 1
ATOM 623 O O . THR A 1 82 ? 1.094 5.043 -3.959 1.00 98.56 82 THR A O 1
ATOM 626 N N . PRO A 1 83 ? 0.876 4.005 -1.980 1.00 98.31 83 PRO A N 1
ATOM 627 C CA . PRO A 1 83 ? -0.273 4.803 -1.565 1.00 98.31 83 PRO A CA 1
ATOM 628 C C . PRO A 1 83 ? 0.136 6.217 -1.123 1.00 98.31 83 PRO A C 1
ATOM 630 O O . PRO A 1 83 ? 1.312 6.465 -0.803 1.00 98.31 83 PRO A O 1
ATOM 633 N N . PRO A 1 84 ? -0.832 7.147 -1.019 1.00 97.94 84 PRO A N 1
ATOM 634 C CA . PRO A 1 84 ? -0.631 8.403 -0.306 1.00 97.94 84 PRO A CA 1
ATOM 635 C C . PRO A 1 84 ? -0.467 8.171 1.209 1.00 97.94 84 PRO A C 1
ATOM 637 O O . PRO A 1 84 ? -0.768 7.102 1.741 1.00 97.94 84 PRO A O 1
ATOM 640 N N . ASN A 1 85 ? -0.003 9.199 1.924 1.00 97.69 85 ASN A N 1
ATOM 641 C CA . ASN A 1 85 ? 0.006 9.196 3.389 1.00 97.69 85 ASN A CA 1
ATOM 642 C C . ASN A 1 85 ? -1.412 9.417 3.960 1.00 97.69 85 ASN A C 1
ATOM 644 O O . ASN A 1 85 ? -2.193 10.138 3.340 1.00 97.69 85 ASN A O 1
ATOM 648 N N . PRO A 1 86 ? -1.713 8.917 5.174 1.00 97.25 86 PRO A N 1
ATOM 649 C CA . PRO A 1 86 ? -0.926 7.972 5.971 1.00 97.25 86 PRO A CA 1
ATOM 650 C C . PRO A 1 86 ? -1.146 6.510 5.541 1.00 97.25 86 PRO A C 1
ATOM 652 O O . PRO A 1 86 ? -2.217 6.134 5.071 1.00 97.25 86 PRO A O 1
ATOM 655 N N . PHE A 1 87 ? -0.139 5.661 5.766 1.00 98.44 87 PHE A N 1
ATOM 656 C CA . PHE A 1 87 ? -0.225 4.215 5.547 1.00 98.44 87 PHE A CA 1
ATOM 657 C C . PHE A 1 87 ? 0.725 3.448 6.483 1.00 98.44 87 PHE A C 1
ATOM 659 O O . PHE A 1 87 ? 1.683 4.005 7.025 1.00 98.44 87 PHE A O 1
ATOM 666 N N . ARG A 1 88 ? 0.467 2.151 6.686 1.00 98.56 88 ARG A N 1
ATOM 667 C CA . ARG A 1 88 ? 1.302 1.249 7.496 1.00 98.56 88 ARG A CA 1
ATOM 668 C C . ARG A 1 88 ? 2.713 1.170 6.919 1.00 98.56 88 ARG A C 1
ATOM 670 O O . ARG A 1 88 ? 2.855 0.813 5.760 1.00 98.56 88 ARG A O 1
ATOM 677 N N . CYS A 1 89 ? 3.724 1.355 7.770 1.00 98.25 89 CYS A N 1
ATOM 678 C CA . CYS A 1 89 ? 5.151 1.208 7.455 1.00 98.25 89 CYS A CA 1
ATOM 679 C C . CYS A 1 89 ? 5.611 2.048 6.240 1.00 98.25 89 CYS A C 1
ATOM 681 O O . CYS A 1 89 ? 5.851 1.499 5.163 1.00 98.25 89 CYS A O 1
ATOM 683 N N . PRO A 1 90 ? 5.812 3.370 6.414 1.00 98.38 90 PRO A N 1
ATOM 684 C CA . PRO A 1 90 ? 6.232 4.263 5.337 1.00 98.38 90 PRO A CA 1
ATOM 685 C C . PRO A 1 90 ? 7.446 3.822 4.496 1.00 98.38 90 PRO A C 1
ATOM 687 O O . PRO A 1 90 ? 7.401 4.048 3.291 1.00 98.38 90 PRO A O 1
ATOM 690 N N . PRO A 1 91 ? 8.520 3.203 5.037 1.00 98.50 91 PRO A N 1
ATOM 691 C CA . PRO A 1 91 ? 9.641 2.748 4.209 1.00 98.50 91 PRO A CA 1
ATOM 692 C C . PRO A 1 91 ? 9.390 1.404 3.497 1.00 98.50 91 PRO A C 1
ATOM 694 O O . PRO A 1 91 ? 10.161 1.036 2.612 1.00 98.50 91 PRO A O 1
ATOM 697 N N . GLY A 1 92 ? 8.334 0.670 3.861 1.00 98.69 92 GLY A N 1
ATOM 698 C CA . GLY A 1 92 ? 8.088 -0.700 3.406 1.00 98.69 92 GLY A CA 1
ATOM 699 C C . GLY A 1 92 ? 7.991 -0.883 1.883 1.00 98.69 92 GLY A C 1
ATOM 700 O O . GLY A 1 92 ? 8.539 -1.867 1.383 1.00 98.69 92 GLY A O 1
ATOM 701 N N . PRO A 1 93 ? 7.349 0.018 1.103 1.00 98.81 93 PRO A N 1
ATOM 702 C CA . PRO A 1 93 ? 7.286 -0.152 -0.349 1.00 98.81 93 PRO A CA 1
ATOM 703 C C . PRO A 1 93 ? 8.682 -0.098 -0.981 1.00 98.81 93 PRO A C 1
ATOM 705 O O . PRO A 1 93 ? 9.003 -0.899 -1.853 1.00 98.81 93 PRO A O 1
ATOM 708 N N . TYR A 1 94 ? 9.546 0.790 -0.486 1.00 98.81 94 TYR A N 1
ATOM 709 C CA . TYR A 1 94 ? 10.905 1.005 -0.999 1.00 98.81 94 TYR A CA 1
ATOM 710 C C . TYR A 1 94 ? 11.874 -0.094 -0.555 1.00 98.81 94 TYR A C 1
ATOM 712 O O . TYR A 1 94 ? 12.769 -0.485 -1.309 1.00 98.81 94 TYR A O 1
ATOM 720 N N . GLU A 1 95 ? 11.656 -0.669 0.627 1.00 98.88 95 GLU A N 1
ATOM 721 C CA . GLU A 1 95 ? 12.306 -1.919 1.021 1.00 98.88 95 GLU A CA 1
ATOM 722 C C . GLU A 1 95 ? 11.899 -3.067 0.088 1.00 98.88 95 GLU A C 1
ATOM 724 O O . GLU A 1 95 ? 12.775 -3.741 -0.452 1.00 98.88 95 GLU A O 1
ATOM 729 N N . ARG A 1 96 ? 10.600 -3.241 -0.200 1.00 98.88 96 ARG A N 1
ATOM 730 C CA . ARG A 1 96 ? 10.126 -4.241 -1.172 1.00 98.88 96 ARG A CA 1
ATOM 731 C C . ARG A 1 96 ? 10.774 -4.046 -2.539 1.00 98.88 96 ARG A C 1
ATOM 733 O O . ARG A 1 96 ? 11.284 -5.015 -3.087 1.00 98.88 96 ARG A O 1
ATOM 740 N N . ILE A 1 97 ? 10.807 -2.818 -3.058 1.00 98.88 97 ILE A N 1
ATOM 741 C CA . ILE A 1 97 ? 11.495 -2.480 -4.316 1.00 98.88 97 ILE A CA 1
ATOM 742 C C . ILE A 1 97 ? 12.951 -2.952 -4.274 1.00 98.88 97 ILE A C 1
ATOM 744 O O . ILE A 1 97 ? 13.410 -3.620 -5.196 1.00 98.88 97 ILE A O 1
ATOM 748 N N . SER A 1 98 ? 13.658 -2.678 -3.178 1.00 98.88 98 SER A N 1
ATOM 749 C CA . SER A 1 98 ? 15.060 -3.075 -3.002 1.00 98.88 98 SER A CA 1
ATOM 750 C C . SER A 1 98 ? 15.246 -4.596 -2.970 1.00 98.88 98 SER A C 1
ATOM 752 O O . SER A 1 98 ? 16.203 -5.109 -3.549 1.00 98.88 98 SER A O 1
ATOM 754 N N . LEU A 1 99 ? 14.342 -5.326 -2.311 1.00 98.88 99 LEU A N 1
ATOM 755 C CA . LEU A 1 99 ? 14.389 -6.788 -2.215 1.00 98.88 99 LEU A CA 1
ATOM 756 C C . LEU A 1 99 ? 14.022 -7.467 -3.541 1.00 98.88 99 LEU A C 1
ATOM 758 O O . LEU A 1 99 ? 14.656 -8.453 -3.920 1.00 98.88 99 LEU A O 1
ATOM 762 N N . VAL A 1 100 ? 13.050 -6.924 -4.276 1.00 98.94 100 VAL A N 1
ATOM 763 C CA . VAL A 1 100 ? 12.704 -7.397 -5.625 1.00 98.94 100 VAL A CA 1
ATOM 764 C C . VAL A 1 100 ? 13.843 -7.102 -6.602 1.00 98.94 100 VAL A C 1
ATOM 766 O O . VAL A 1 100 ? 14.230 -7.993 -7.353 1.00 98.94 100 VAL A O 1
ATOM 769 N N . ALA A 1 101 ? 14.455 -5.916 -6.534 1.00 98.88 101 ALA A N 1
ATOM 770 C CA . ALA A 1 101 ? 15.634 -5.577 -7.331 1.00 98.88 101 ALA A CA 1
ATOM 771 C C . ALA A 1 101 ? 16.803 -6.528 -7.046 1.00 98.88 101 ALA A C 1
ATOM 773 O O . ALA A 1 101 ? 17.451 -7.012 -7.971 1.00 98.88 101 ALA A O 1
ATOM 774 N N . ASN A 1 102 ? 17.037 -6.872 -5.774 1.00 98.88 102 ASN A N 1
ATOM 775 C CA . ASN A 1 102 ? 18.029 -7.883 -5.420 1.00 98.88 102 ASN A CA 1
ATOM 776 C C . ASN A 1 102 ? 17.701 -9.245 -6.052 1.00 98.88 102 ASN A C 1
ATOM 778 O O . ASN A 1 102 ? 18.582 -9.897 -6.610 1.00 98.88 102 ASN A O 1
ATOM 782 N N . TYR A 1 103 ? 16.442 -9.684 -6.004 1.00 98.88 103 TYR A N 1
ATOM 783 C CA . TYR A 1 103 ? 16.030 -10.933 -6.646 1.00 98.88 103 TYR A CA 1
ATOM 784 C C . TYR A 1 103 ? 16.265 -10.899 -8.165 1.00 98.88 103 TYR A C 1
ATOM 786 O O . TYR A 1 103 ? 16.881 -11.827 -8.696 1.00 98.88 103 TYR A O 1
ATOM 794 N N . PHE A 1 104 ? 15.854 -9.824 -8.846 1.00 98.81 104 PHE A N 1
ATOM 795 C CA . PHE A 1 104 ? 16.052 -9.644 -10.287 1.00 98.81 104 PHE A CA 1
ATOM 796 C C . PHE A 1 104 ? 17.525 -9.604 -10.660 1.00 98.81 104 PHE A C 1
ATOM 798 O O . PHE A 1 104 ? 17.937 -10.349 -11.540 1.00 98.81 104 PHE A O 1
ATOM 805 N N . LYS A 1 105 ? 18.356 -8.858 -9.933 1.00 98.62 105 LYS A N 1
ATOM 806 C CA . LYS A 1 105 ? 19.805 -8.832 -10.162 1.00 98.62 105 LYS A CA 1
ATOM 807 C C . LYS A 1 105 ? 20.435 -10.229 -10.189 1.00 98.62 105 LYS A C 1
ATOM 809 O O . LYS A 1 105 ? 21.338 -10.462 -10.982 1.00 98.62 105 LYS A O 1
ATOM 814 N N . ASN A 1 106 ? 19.958 -11.144 -9.344 1.00 98.69 106 ASN A 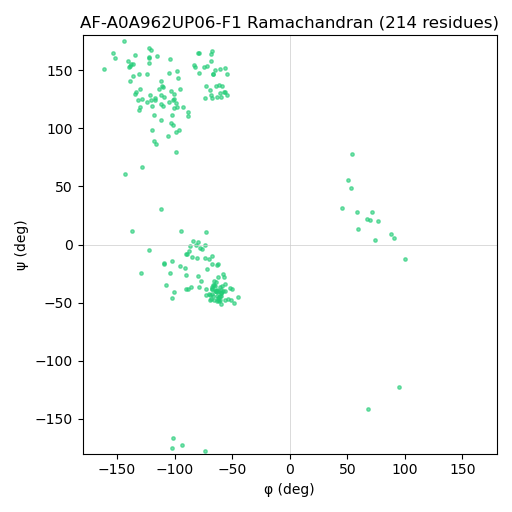N 1
ATOM 815 C CA . ASN A 1 106 ? 20.517 -12.492 -9.229 1.00 98.69 106 ASN A CA 1
ATOM 816 C C . ASN A 1 106 ? 19.873 -13.527 -10.172 1.00 98.69 106 ASN A C 1
ATOM 818 O O . ASN A 1 106 ? 20.524 -14.508 -10.508 1.00 98.69 106 ASN A O 1
ATOM 822 N N . HIS A 1 107 ? 18.615 -13.341 -10.592 1.00 98.69 107 HIS A N 1
ATOM 823 C CA . HIS A 1 107 ? 17.858 -14.387 -11.307 1.00 98.69 107 HIS A CA 1
ATOM 824 C C . HIS A 1 107 ? 17.212 -13.923 -12.617 1.00 98.69 107 HIS A C 1
ATOM 826 O O . HIS A 1 107 ? 16.914 -14.743 -13.483 1.00 98.69 107 HIS A O 1
ATOM 832 N N . LYS A 1 108 ? 16.937 -12.624 -12.750 1.00 98.69 108 LYS A N 1
ATOM 833 C CA . LYS A 1 108 ? 16.223 -12.008 -13.877 1.00 98.69 108 LYS A CA 1
ATOM 834 C C . LYS A 1 108 ? 16.824 -10.625 -14.204 1.00 98.69 108 LYS A C 1
ATOM 836 O O . LYS A 1 108 ? 16.137 -9.614 -14.069 1.00 98.69 108 LYS A O 1
ATOM 841 N N . PRO A 1 109 ? 18.119 -10.538 -14.567 1.00 98.19 109 PRO A N 1
ATOM 842 C CA . PRO A 1 109 ? 18.844 -9.264 -14.617 1.00 98.19 109 PRO A CA 1
ATOM 843 C C . PRO A 1 109 ? 18.363 -8.298 -15.709 1.00 98.19 109 PRO A C 1
ATOM 845 O O . PRO A 1 109 ? 18.660 -7.109 -15.624 1.00 98.19 109 PRO A O 1
ATOM 848 N N . ASN A 1 110 ? 17.607 -8.777 -16.703 1.00 98.25 110 ASN A N 1
ATOM 849 C CA . ASN A 1 110 ? 17.044 -7.930 -17.758 1.00 98.25 110 ASN A CA 1
ATOM 850 C C . ASN A 1 110 ? 15.711 -7.288 -17.341 1.00 98.25 110 ASN A C 1
ATOM 852 O O . ASN A 1 110 ? 15.213 -6.412 -18.044 1.00 98.25 110 ASN A O 1
ATOM 856 N N . SER A 1 111 ? 15.119 -7.724 -16.225 1.00 98.88 111 SER A N 1
ATOM 857 C CA . SER A 1 111 ? 13.851 -7.197 -15.723 1.00 98.88 111 SER A CA 1
ATOM 858 C C . SER A 1 111 ? 13.982 -5.787 -15.154 1.00 98.88 111 SER A C 1
ATOM 860 O O . SER A 1 111 ? 15.039 -5.382 -14.661 1.00 98.88 111 SER A O 1
ATOM 862 N N . LYS A 1 112 ? 12.874 -5.046 -15.189 1.00 98.69 112 LYS A N 1
ATOM 863 C CA . LYS A 1 112 ? 12.784 -3.661 -14.710 1.00 98.69 112 LYS A CA 1
ATOM 864 C C . LYS A 1 112 ? 11.722 -3.518 -13.627 1.00 98.69 112 LYS A C 1
ATOM 866 O O . LYS A 1 112 ? 10.788 -4.312 -13.537 1.00 98.69 112 LYS A O 1
ATOM 871 N N . ILE A 1 113 ? 11.882 -2.491 -12.802 1.00 98.94 113 ILE A N 1
ATOM 872 C CA . ILE A 1 113 ? 10.942 -2.096 -11.760 1.00 98.94 113 ILE A CA 1
ATOM 873 C C . ILE A 1 113 ? 10.496 -0.667 -12.041 1.00 98.94 113 ILE A C 1
ATOM 875 O O . ILE A 1 113 ? 11.329 0.234 -12.120 1.00 98.94 113 ILE A O 1
ATOM 879 N N . VAL A 1 114 ? 9.189 -0.457 -12.142 1.00 98.88 114 VAL A N 1
ATOM 880 C CA . VAL A 1 114 ? 8.582 0.871 -12.245 1.00 98.88 114 VAL A CA 1
ATOM 881 C C . VAL A 1 114 ? 7.807 1.144 -10.966 1.00 98.88 114 VAL A C 1
ATOM 883 O O . VAL A 1 114 ? 6.902 0.401 -10.593 1.00 98.88 114 VAL A O 1
ATOM 886 N N . VAL A 1 115 ? 8.182 2.213 -10.277 1.00 98.88 115 VAL A N 1
ATOM 887 C CA . VAL A 1 115 ? 7.515 2.695 -9.071 1.00 98.88 115 VAL A CA 1
ATOM 888 C C . VAL A 1 115 ? 6.617 3.852 -9.472 1.00 98.88 115 VAL A C 1
ATOM 890 O O . VAL A 1 115 ? 7.112 4.871 -9.948 1.00 98.88 115 VAL A O 1
ATOM 893 N N . LEU A 1 116 ? 5.315 3.687 -9.273 1.00 98.94 116 LEU A N 1
ATOM 894 C CA . LEU A 1 116 ? 4.311 4.731 -9.446 1.00 98.94 116 LEU A CA 1
ATOM 895 C C . LEU A 1 116 ? 3.956 5.250 -8.054 1.00 98.94 116 LEU A C 1
ATOM 897 O O . LEU A 1 116 ? 3.296 4.562 -7.267 1.00 98.94 116 LEU A O 1
ATOM 901 N N . ASP A 1 117 ? 4.494 6.415 -7.703 1.00 98.62 117 ASP A N 1
ATOM 902 C CA . ASP A 1 117 ? 4.378 6.960 -6.360 1.00 98.62 117 ASP A CA 1
ATOM 903 C C . ASP A 1 117 ? 3.315 8.058 -6.262 1.00 98.62 117 ASP A C 1
ATOM 905 O O . ASP A 1 117 ? 3.397 9.105 -6.906 1.00 98.62 117 ASP A O 1
ATOM 909 N N . ALA A 1 118 ? 2.352 7.875 -5.356 1.00 98.44 118 ALA A N 1
ATOM 910 C CA . ALA A 1 118 ? 1.372 8.905 -5.013 1.00 98.44 118 ALA A CA 1
ATOM 911 C C . ALA A 1 118 ? 1.953 10.067 -4.169 1.00 98.44 118 ALA A C 1
ATOM 913 O O . ALA A 1 118 ? 1.199 10.872 -3.610 1.00 98.44 118 ALA A O 1
ATOM 914 N N . LYS A 1 119 ? 3.283 10.158 -4.018 1.00 98.50 119 LYS A N 1
ATOM 915 C CA . LYS A 1 119 ? 4.009 11.170 -3.233 1.00 98.50 119 LYS A CA 1
ATOM 916 C C . LYS A 1 119 ? 5.231 11.694 -4.002 1.00 98.50 119 LYS A C 1
ATOM 918 O O . LYS A 1 119 ? 5.813 11.005 -4.832 1.00 98.50 119 LYS A O 1
ATOM 923 N N . ASP A 1 120 ? 5.658 12.911 -3.664 1.00 98.06 120 ASP A N 1
ATOM 924 C CA . ASP A 1 120 ? 6.894 13.516 -4.199 1.00 98.06 120 ASP A CA 1
ATOM 925 C C . ASP A 1 120 ? 8.130 13.244 -3.345 1.00 98.06 120 ASP A C 1
ATOM 927 O O . ASP A 1 120 ? 9.266 13.356 -3.805 1.00 98.06 120 ASP A O 1
ATOM 931 N N . LYS A 1 121 ? 7.906 12.892 -2.077 1.00 97.31 121 LYS A N 1
ATOM 932 C CA . LYS A 1 121 ? 8.954 12.530 -1.129 1.00 97.31 121 LYS A CA 1
ATOM 933 C C . LYS A 1 121 ? 8.550 11.299 -0.346 1.00 97.31 121 LYS A C 1
ATOM 935 O O . LYS A 1 121 ? 7.382 11.146 0.025 1.00 97.31 121 LYS A O 1
ATOM 940 N N . PHE A 1 122 ? 9.531 10.463 -0.027 1.00 97.94 122 PHE A N 1
ATOM 941 C CA . PHE A 1 122 ? 9.297 9.259 0.757 1.00 97.94 122 PHE A CA 1
ATOM 942 C C . PHE A 1 122 ? 10.302 9.028 1.886 1.00 97.94 122 PHE A C 1
ATOM 944 O O . PHE A 1 122 ? 11.370 9.638 1.964 1.00 97.94 122 PHE A O 1
ATOM 951 N N . SER A 1 123 ? 9.920 8.150 2.817 1.00 97.56 123 SER A N 1
ATOM 952 C CA . SER A 1 123 ? 10.713 7.858 4.010 1.00 97.56 123 SER A CA 1
ATOM 953 C C . SER A 1 123 ? 12.091 7.321 3.630 1.00 97.56 123 SER A C 1
ATOM 955 O O . SER A 1 123 ? 12.195 6.351 2.883 1.00 97.56 123 SER A O 1
ATOM 957 N N . LYS A 1 124 ? 13.148 7.943 4.170 1.00 97.69 124 LYS A N 1
ATOM 958 C CA . LYS A 1 124 ? 14.552 7.578 3.914 1.00 97.69 124 LYS A CA 1
ATOM 959 C C . LYS A 1 124 ? 14.956 7.647 2.433 1.00 97.69 124 LYS A C 1
ATOM 961 O O . LYS A 1 124 ? 15.884 6.950 2.032 1.00 97.69 124 LYS A O 1
ATOM 966 N N . GLN A 1 125 ? 14.310 8.502 1.635 1.00 98.25 125 GLN A N 1
ATOM 967 C CA . GLN A 1 125 ? 14.564 8.617 0.195 1.00 98.25 125 GLN A CA 1
ATOM 968 C C . GLN A 1 125 ? 16.045 8.717 -0.164 1.00 98.25 125 GLN A C 1
ATOM 970 O O . GLN A 1 125 ? 16.505 7.904 -0.953 1.00 98.25 125 GLN A O 1
ATOM 975 N N . GLY A 1 126 ? 16.810 9.610 0.474 1.00 98.44 126 GLY A N 1
ATOM 976 C CA . GLY A 1 126 ? 18.246 9.739 0.197 1.00 98.44 126 GLY A CA 1
ATOM 977 C C . GLY A 1 126 ? 19.050 8.452 0.436 1.00 98.44 126 GLY A C 1
ATOM 978 O O . GLY A 1 126 ? 19.965 8.153 -0.324 1.00 98.44 126 GLY A O 1
ATOM 979 N N . LEU A 1 127 ? 18.683 7.653 1.448 1.00 98.62 127 LEU A N 1
ATOM 980 C CA . LEU A 1 127 ? 19.341 6.372 1.734 1.00 98.62 127 LEU A CA 1
ATOM 981 C C . LEU A 1 127 ? 18.971 5.307 0.696 1.00 98.62 127 LEU 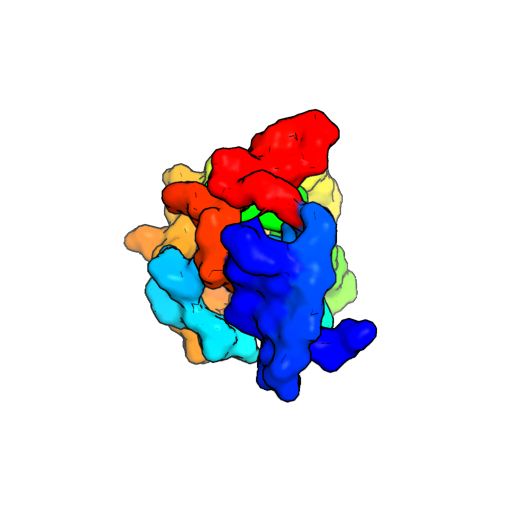A C 1
ATOM 983 O O . LEU A 1 127 ? 19.845 4.582 0.223 1.00 98.62 127 LEU A O 1
ATOM 987 N N . PHE A 1 128 ? 17.692 5.226 0.321 1.00 98.75 128 PHE A N 1
ATOM 988 C CA . PHE A 1 128 ? 17.237 4.288 -0.704 1.00 98.75 128 PHE A CA 1
ATOM 989 C C . PHE A 1 128 ? 17.823 4.621 -2.070 1.00 98.75 128 PHE A C 1
ATOM 991 O O . PHE A 1 128 ? 18.389 3.734 -2.697 1.00 98.75 128 PHE A O 1
ATOM 998 N N . THR A 1 129 ? 17.774 5.881 -2.509 1.00 98.44 129 THR A N 1
ATOM 999 C CA . THR A 1 129 ? 18.339 6.281 -3.803 1.00 98.44 129 THR A CA 1
ATOM 1000 C C . THR A 1 129 ? 19.846 6.056 -3.843 1.00 98.44 129 THR A C 1
ATOM 1002 O O . THR A 1 129 ? 20.336 5.528 -4.832 1.00 98.44 129 THR A O 1
ATOM 1005 N N . ALA A 1 130 ? 20.582 6.344 -2.760 1.00 98.62 130 ALA A N 1
ATOM 1006 C CA . ALA A 1 130 ? 22.010 6.025 -2.681 1.00 98.62 130 ALA A CA 1
ATOM 1007 C C . ALA A 1 130 ? 22.274 4.512 -2.804 1.00 98.62 130 ALA A C 1
ATOM 1009 O O . ALA A 1 130 ? 23.159 4.088 -3.552 1.00 98.62 130 ALA A O 1
ATOM 1010 N N . GLY A 1 131 ? 21.479 3.687 -2.115 1.00 98.62 131 GLY A N 1
ATOM 1011 C CA . GLY A 1 131 ? 21.539 2.231 -2.239 1.00 98.62 131 GLY A CA 1
ATOM 1012 C C . GLY A 1 131 ? 21.213 1.751 -3.655 1.00 98.62 131 GLY A C 1
ATOM 1013 O O . GLY A 1 131 ? 21.939 0.929 -4.212 1.00 98.62 131 GLY A O 1
ATOM 1014 N N . TRP A 1 132 ? 20.165 2.289 -4.274 1.00 98.75 132 TRP A N 1
ATOM 1015 C CA . TRP A 1 132 ? 19.757 1.923 -5.627 1.00 98.75 132 TRP A CA 1
ATOM 1016 C C . TRP A 1 132 ? 20.768 2.367 -6.682 1.00 98.75 132 TRP A C 1
ATOM 1018 O O . TRP A 1 132 ? 21.029 1.608 -7.612 1.00 98.75 132 TRP A O 1
ATOM 1028 N N . THR A 1 133 ? 21.402 3.530 -6.529 1.00 98.62 133 THR A N 1
ATOM 1029 C CA . THR A 1 133 ? 22.486 3.969 -7.418 1.00 98.62 133 THR A CA 1
ATOM 1030 C C . THR A 1 133 ? 23.669 3.014 -7.304 1.00 98.62 133 THR A C 1
ATOM 1032 O O . THR A 1 133 ? 24.135 2.493 -8.314 1.00 98.62 133 THR A O 1
ATOM 1035 N N . LYS A 1 134 ? 24.098 2.694 -6.075 1.00 98.44 134 LYS A N 1
ATOM 1036 C CA . LYS A 1 134 ? 25.232 1.791 -5.827 1.00 98.44 134 LYS A CA 1
ATOM 1037 C C . LYS A 1 134 ? 24.993 0.365 -6.327 1.00 98.44 134 LYS A C 1
ATOM 1039 O O . LYS A 1 134 ? 25.916 -0.268 -6.832 1.00 98.44 134 LYS A O 1
ATOM 1044 N N . HIS A 1 135 ? 23.792 -0.177 -6.132 1.00 98.12 135 HIS A N 1
ATOM 1045 C CA . HIS A 1 135 ? 23.541 -1.607 -6.330 1.00 98.12 135 HIS A CA 1
ATOM 1046 C C . HIS A 1 135 ? 22.788 -1.950 -7.618 1.00 98.12 135 HIS A C 1
ATOM 1048 O O . HIS A 1 135 ? 22.947 -3.081 -8.096 1.00 98.12 135 HIS A O 1
ATOM 1054 N N . TYR A 1 136 ? 22.015 -1.005 -8.164 1.00 98.44 136 TYR A N 1
ATOM 1055 C CA . TYR A 1 136 ? 21.024 -1.224 -9.228 1.00 98.44 136 TYR A CA 1
ATOM 1056 C C . TYR A 1 136 ? 21.045 -0.150 -10.337 1.00 98.44 136 TYR A C 1
ATOM 1058 O O . TYR A 1 136 ? 20.122 -0.098 -11.150 1.00 98.44 136 TYR A O 1
ATOM 1066 N N . GLY A 1 137 ? 22.075 0.706 -10.377 1.00 98.06 137 GLY A N 1
ATOM 1067 C CA . GLY A 1 137 ? 22.287 1.677 -11.458 1.00 98.06 137 GLY A CA 1
ATOM 1068 C C . GLY A 1 137 ? 21.276 2.826 -11.504 1.00 98.06 137 GLY A C 1
ATOM 1069 O O . GLY A 1 137 ? 21.100 3.433 -12.559 1.00 98.06 137 GLY A O 1
ATOM 1070 N N . PHE A 1 138 ? 20.590 3.115 -10.393 1.00 98.38 138 PHE A N 1
ATOM 1071 C CA . PHE A 1 138 ? 19.566 4.161 -10.335 1.00 98.38 138 PHE A CA 1
ATOM 1072 C C . PHE A 1 138 ? 20.090 5.523 -10.803 1.00 98.38 138 PHE A C 1
ATOM 1074 O O . PHE A 1 138 ? 21.114 5.996 -10.302 1.00 98.38 138 PHE A O 1
ATOM 1081 N N . GLY A 1 139 ? 19.360 6.140 -11.737 1.00 95.44 139 GLY A N 1
ATOM 1082 C CA . GLY A 1 139 ? 19.715 7.418 -12.363 1.00 95.44 139 GLY A CA 1
ATOM 1083 C C . GLY A 1 139 ? 20.609 7.310 -13.605 1.00 95.44 139 GLY A C 1
ATOM 1084 O O . GLY A 1 139 ? 21.084 8.332 -14.082 1.00 95.44 139 GLY A O 1
ATOM 1085 N N . THR A 1 140 ? 20.849 6.101 -14.123 1.00 96.94 140 THR A N 1
ATOM 1086 C CA . THR A 1 140 ? 21.633 5.857 -15.350 1.00 96.94 140 THR A CA 1
ATOM 1087 C C . THR A 1 140 ? 20.795 5.146 -16.415 1.00 96.94 140 THR A C 1
ATOM 1089 O O . THR A 1 140 ? 19.751 4.575 -16.094 1.00 96.94 140 THR A O 1
ATOM 1092 N N . ASP A 1 141 ? 21.286 5.087 -17.654 1.00 94.50 141 ASP A N 1
ATOM 1093 C CA . ASP A 1 141 ? 20.628 4.380 -18.769 1.00 94.50 141 ASP A CA 1
ATOM 1094 C C . ASP A 1 141 ? 20.396 2.883 -18.487 1.00 94.50 141 ASP A C 1
ATOM 1096 O O . ASP A 1 141 ? 19.463 2.268 -19.001 1.00 94.50 141 ASP A O 1
ATOM 1100 N N . ASN A 1 142 ? 21.206 2.293 -17.604 1.00 92.56 142 ASN A N 1
ATOM 1101 C CA . ASN A 1 142 ? 21.104 0.888 -17.211 1.00 92.56 142 ASN A CA 1
ATOM 1102 C C . ASN A 1 142 ? 20.268 0.666 -15.940 1.00 92.56 142 ASN A C 1
ATOM 1104 O O . ASN A 1 142 ? 20.279 -0.437 -15.389 1.00 92.56 142 ASN A O 1
ATOM 1108 N N . SER A 1 143 ? 19.532 1.675 -15.462 1.00 98.12 143 SER A N 1
ATOM 1109 C CA . SER A 1 143 ? 18.767 1.579 -14.216 1.00 98.12 143 SER A CA 1
ATOM 1110 C C . SER A 1 143 ? 17.784 0.406 -14.221 1.00 98.12 143 SER A C 1
ATOM 1112 O O . SER A 1 143 ? 17.004 0.228 -15.160 1.00 98.12 143 SER A O 1
ATOM 1114 N N . MET A 1 144 ? 17.796 -0.401 -13.158 1.00 98.62 144 MET A N 1
ATOM 1115 C CA . MET A 1 144 ? 16.777 -1.434 -12.927 1.00 98.62 144 MET A CA 1
ATOM 1116 C C . MET A 1 144 ? 15.487 -0.845 -12.352 1.00 98.62 144 MET A C 1
ATOM 1118 O O . MET A 1 144 ? 14.423 -1.427 -12.532 1.00 98.62 144 MET A O 1
ATOM 1122 N N . ILE A 1 145 ? 15.583 0.284 -11.647 1.00 98.81 145 ILE A N 1
ATOM 1123 C CA . ILE A 1 145 ? 14.473 0.910 -10.929 1.00 98.81 145 ILE A CA 1
ATOM 1124 C C . ILE A 1 145 ? 14.203 2.281 -11.547 1.00 98.81 145 ILE A C 1
ATOM 1126 O O . ILE A 1 145 ? 15.089 3.132 -11.597 1.00 98.81 145 ILE A O 1
ATOM 1130 N N . THR A 1 146 ? 12.968 2.531 -11.947 1.00 98.38 146 THR A N 1
ATOM 1131 C CA . THR A 1 146 ? 12.483 3.861 -12.322 1.00 98.38 146 THR A CA 1
ATOM 1132 C C . THR A 1 146 ? 11.442 4.287 -11.303 1.00 98.38 146 THR A C 1
ATOM 1134 O O . THR A 1 146 ? 10.578 3.493 -10.943 1.00 98.38 146 THR A O 1
ATOM 1137 N N . CYS A 1 147 ? 11.526 5.525 -10.817 1.00 98.25 147 CYS A N 1
ATOM 1138 C CA . CYS A 1 147 ? 10.563 6.068 -9.867 1.00 98.25 147 CYS A CA 1
ATOM 1139 C C . CYS A 1 147 ? 9.877 7.294 -10.459 1.00 98.25 147 CYS A C 1
ATOM 1141 O O . CYS A 1 147 ? 10.539 8.284 -10.769 1.00 98.25 147 CYS A O 1
ATOM 1143 N N . VAL A 1 148 ? 8.560 7.206 -10.606 1.00 98.50 148 VAL A N 1
ATOM 1144 C CA . VAL A 1 148 ? 7.689 8.271 -11.091 1.00 98.50 148 VAL A CA 1
ATOM 1145 C C . VAL A 1 148 ? 6.998 8.874 -9.874 1.00 98.50 148 VAL A C 1
ATOM 1147 O O . VAL A 1 148 ? 6.215 8.206 -9.200 1.00 98.50 148 VAL A O 1
ATOM 1150 N N . SER A 1 149 ? 7.340 10.118 -9.545 1.00 98.50 149 SER A N 1
ATOM 1151 C CA . SER A 1 149 ? 6.749 10.833 -8.411 1.00 98.50 149 SER A CA 1
ATOM 1152 C C . SER A 1 149 ? 5.366 11.376 -8.749 1.00 98.50 149 SER A C 1
ATOM 1154 O O . SER A 1 149 ? 5.021 11.528 -9.920 1.00 98.50 149 SER A O 1
ATOM 1156 N N . LYS A 1 150 ? 4.598 11.774 -7.734 1.00 98.31 150 LYS A N 1
ATOM 1157 C CA . LYS A 1 150 ? 3.278 12.393 -7.926 1.00 98.31 150 LYS A CA 1
ATOM 1158 C C . LYS A 1 150 ? 3.294 13.565 -8.915 1.00 98.31 150 LYS A C 1
ATOM 1160 O O . LYS A 1 150 ? 2.449 13.607 -9.801 1.00 98.31 150 LYS A O 1
ATOM 1165 N N . ALA A 1 151 ? 4.239 14.494 -8.779 1.00 98.12 151 ALA A N 1
ATOM 1166 C CA . ALA A 1 151 ? 4.383 15.657 -9.657 1.00 98.12 151 ALA A CA 1
ATOM 1167 C C . ALA A 1 151 ? 4.705 15.291 -11.115 1.00 98.12 151 ALA A C 1
ATOM 1169 O O . ALA A 1 151 ? 4.516 16.118 -11.999 1.00 98.12 151 ALA A O 1
ATOM 1170 N N . ASN A 1 152 ? 5.163 14.061 -11.356 1.00 98.25 152 ASN A N 1
ATOM 1171 C CA . ASN A 1 152 ? 5.494 13.522 -12.671 1.00 98.25 152 ASN A CA 1
ATOM 1172 C C . ASN A 1 152 ? 4.519 12.410 -13.091 1.00 98.25 152 ASN A C 1
ATOM 1174 O O . ASN A 1 152 ? 4.926 11.492 -13.789 1.00 98.25 152 ASN A O 1
ATOM 1178 N N . ASP A 1 153 ? 3.259 12.477 -12.648 1.0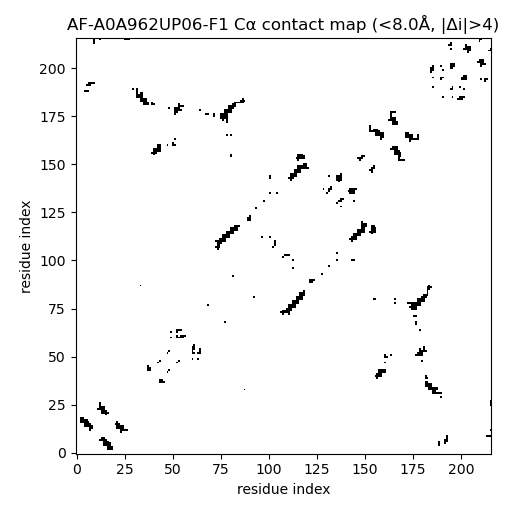0 98.31 153 ASP A N 1
ATOM 1179 C CA . ASP A 1 153 ? 2.200 11.516 -12.991 1.00 98.31 153 ASP A CA 1
ATOM 1180 C C . ASP A 1 153 ? 2.336 10.120 -12.341 1.00 98.31 153 ASP A C 1
ATOM 1182 O O . ASP A 1 153 ? 1.849 9.120 -12.843 1.00 98.31 153 ASP A O 1
ATOM 1186 N N . GLY A 1 154 ? 2.964 10.018 -11.167 1.00 98.50 154 GLY A N 1
ATOM 1187 C CA . GLY A 1 154 ? 3.127 8.742 -10.450 1.00 98.50 154 GLY A CA 1
ATOM 1188 C C . GLY A 1 154 ? 1.875 8.224 -9.732 1.00 98.50 154 GLY A C 1
ATOM 1189 O O . GLY A 1 154 ? 1.898 7.151 -9.133 1.00 98.50 154 GLY A O 1
ATOM 1190 N N . THR A 1 155 ? 0.774 8.980 -9.727 1.00 98.69 155 THR A N 1
ATOM 1191 C CA . THR A 1 155 ? -0.433 8.599 -8.975 1.00 98.69 155 THR A CA 1
ATOM 1192 C C . THR A 1 155 ? -1.342 7.719 -9.819 1.00 98.69 155 THR A C 1
ATOM 1194 O O . THR A 1 155 ? -1.997 8.206 -10.733 1.00 98.69 155 THR A O 1
ATOM 1197 N N . VAL A 1 156 ? -1.449 6.440 -9.457 1.00 98.75 156 VAL A N 1
ATOM 1198 C CA . VAL A 1 156 ? -2.402 5.516 -10.086 1.00 98.75 156 VAL A CA 1
ATOM 1199 C C . VAL A 1 156 ? -3.837 5.897 -9.718 1.00 98.75 156 VAL A C 1
ATOM 1201 O O . VAL A 1 156 ? -4.163 6.058 -8.539 1.00 98.75 156 VAL A O 1
ATOM 1204 N N . LYS A 1 157 ? -4.684 6.033 -10.737 1.00 98.56 157 LYS A N 1
ATOM 1205 C CA . LYS A 1 157 ? -6.110 6.380 -10.649 1.00 98.56 157 LYS A CA 1
ATOM 1206 C C . LYS A 1 157 ? -7.014 5.196 -10.952 1.00 98.56 157 LYS A C 1
ATOM 1208 O O . LYS A 1 157 ? -8.056 5.060 -10.316 1.00 98.56 157 LYS A O 1
ATOM 1213 N N . ALA A 1 158 ? -6.589 4.331 -11.869 1.00 98.75 158 ALA A N 1
ATOM 1214 C CA . ALA A 1 158 ? -7.327 3.142 -12.254 1.00 98.75 158 ALA A CA 1
ATOM 1215 C C . ALA A 1 158 ? -6.392 1.949 -12.483 1.00 98.75 158 ALA A C 1
ATOM 1217 O O . ALA A 1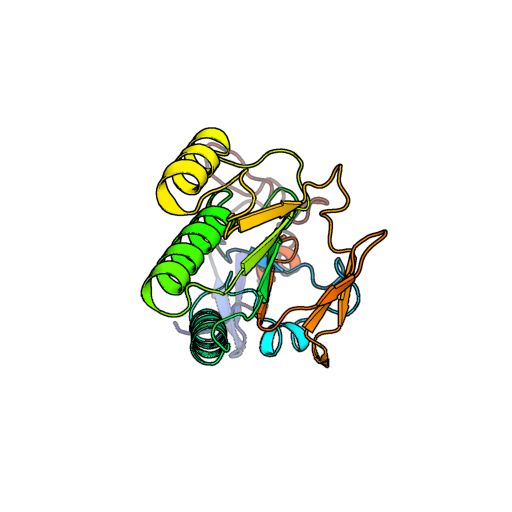 158 ? -5.194 2.100 -12.733 1.00 98.75 158 ALA A O 1
ATOM 1218 N N . VAL A 1 159 ? -6.943 0.745 -12.388 1.00 98.75 159 VAL A N 1
ATOM 1219 C CA . VAL A 1 159 ? -6.247 -0.515 -12.644 1.00 98.75 159 VAL A CA 1
ATOM 1220 C C . VAL A 1 159 ? -7.130 -1.402 -13.504 1.00 98.75 159 VAL A C 1
ATOM 1222 O O . VAL A 1 159 ? -8.277 -1.682 -13.166 1.00 98.75 159 VAL A O 1
ATOM 1225 N N . ASN A 1 160 ? -6.560 -1.922 -14.586 1.00 98.50 160 ASN A N 1
ATOM 1226 C CA . ASN A 1 160 ? -7.116 -3.071 -15.284 1.00 98.50 160 ASN A CA 1
ATOM 1227 C C . ASN A 1 160 ? -6.401 -4.329 -14.779 1.00 98.50 160 ASN A C 1
ATOM 1229 O O . ASN A 1 160 ? -5.280 -4.621 -15.203 1.00 98.50 160 ASN A O 1
ATOM 1233 N N . ALA A 1 161 ? -7.025 -5.050 -13.846 1.00 97.81 161 ALA A N 1
ATOM 1234 C CA . ALA A 1 161 ? -6.398 -6.197 -13.189 1.00 97.81 161 ALA A CA 1
ATOM 1235 C C . ALA A 1 161 ? -6.178 -7.384 -14.142 1.00 97.81 161 ALA A C 1
ATOM 1237 O O . ALA A 1 161 ? -5.114 -8.005 -14.101 1.00 97.81 161 ALA A O 1
ATOM 1238 N N . ASP A 1 162 ? -7.124 -7.634 -15.053 1.00 97.19 162 ASP A N 1
ATOM 1239 C CA . ASP A 1 162 ? -7.040 -8.722 -16.034 1.00 97.19 162 ASP A CA 1
ATOM 1240 C C . ASP A 1 162 ? -5.873 -8.520 -17.006 1.00 97.19 162 ASP A C 1
ATOM 1242 O O . ASP A 1 162 ? -5.151 -9.464 -17.330 1.00 97.19 162 ASP A O 1
ATOM 1246 N N . LYS A 1 163 ? -5.647 -7.274 -17.439 1.00 97.94 163 LYS A N 1
ATOM 1247 C CA . LYS A 1 163 ? -4.526 -6.913 -18.317 1.00 97.94 163 LYS A CA 1
ATOM 1248 C C . LYS A 1 163 ? -3.251 -6.542 -17.560 1.00 97.94 163 LYS A C 1
ATOM 1250 O O . LYS A 1 163 ? -2.224 -6.366 -18.200 1.00 97.94 163 LYS A O 1
ATOM 1255 N N . ARG A 1 164 ? -3.293 -6.417 -16.228 1.00 98.44 164 ARG A N 1
ATOM 1256 C CA . ARG A 1 164 ? -2.194 -5.911 -15.379 1.00 98.44 164 ARG A CA 1
ATOM 1257 C C . ARG A 1 164 ? -1.665 -4.549 -15.841 1.00 98.44 164 ARG A C 1
ATOM 1259 O O . ARG A 1 164 ? -0.458 -4.346 -15.963 1.00 98.44 164 ARG A O 1
ATOM 1266 N N . VAL A 1 165 ? -2.580 -3.615 -16.075 1.00 98.81 165 VAL A N 1
ATOM 1267 C CA . VAL A 1 165 ? -2.252 -2.230 -16.440 1.00 98.81 165 VAL A CA 1
ATOM 1268 C C . VAL A 1 165 ? -2.592 -1.312 -15.275 1.00 98.81 165 VAL A C 1
ATOM 1270 O O . VAL A 1 165 ? -3.719 -1.338 -14.778 1.00 98.81 165 VAL A O 1
ATOM 1273 N N . ALA A 1 166 ? -1.626 -0.503 -14.846 1.00 98.81 166 ALA A N 1
ATOM 1274 C CA . ALA A 1 166 ? -1.866 0.628 -13.955 1.00 98.81 166 ALA A CA 1
ATOM 1275 C C . ALA A 1 166 ? -2.019 1.904 -14.786 1.00 98.81 166 ALA A C 1
ATOM 1277 O O . ALA A 1 166 ? -1.218 2.152 -15.683 1.00 98.81 166 ALA A O 1
ATOM 1278 N N . ILE A 1 167 ? -3.036 2.702 -14.483 1.00 98.81 167 ILE A N 1
ATOM 1279 C CA . ILE A 1 167 ? -3.406 3.892 -15.250 1.00 98.81 167 ILE A CA 1
ATOM 1280 C C . ILE A 1 167 ? -3.243 5.108 -14.341 1.00 98.81 167 ILE A C 1
ATOM 1282 O O . ILE A 1 167 ? -3.794 5.144 -13.234 1.00 98.81 167 ILE A O 1
ATOM 1286 N N . THR A 1 168 ? -2.454 6.074 -14.789 1.00 98.69 168 THR A N 1
ATOM 1287 C CA . THR A 1 168 ? -2.235 7.373 -14.140 1.00 98.69 168 THR A CA 1
ATOM 1288 C C . THR A 1 168 ? -3.073 8.436 -14.857 1.00 98.69 168 THR A C 1
ATOM 1290 O O . THR A 1 168 ? -3.991 8.089 -15.597 1.00 98.69 168 THR A O 1
ATOM 1293 N N . GLU A 1 169 ? -2.842 9.728 -14.621 1.00 97.81 169 GLU A N 1
ATOM 1294 C CA . GLU A 1 169 ? -3.642 10.776 -15.271 1.00 97.81 169 GLU A CA 1
ATOM 1295 C C . GLU A 1 169 ? -3.382 10.830 -16.782 1.00 97.81 169 GLU A C 1
ATOM 1297 O O . GLU A 1 169 ? -4.305 11.037 -17.568 1.00 97.81 169 GLU A O 1
ATOM 1302 N N . PHE A 1 170 ? -2.128 10.628 -17.196 1.00 97.44 170 PHE A N 1
ATOM 1303 C CA . PHE A 1 170 ? -1.709 10.824 -18.585 1.00 97.44 170 PHE A CA 1
ATOM 1304 C C . PHE A 1 170 ? -1.102 9.578 -19.233 1.00 97.44 170 PHE A C 1
ATOM 1306 O O . PHE A 1 170 ? -0.789 9.617 -20.424 1.00 97.44 170 PHE A O 1
ATOM 1313 N N . SER A 1 171 ? -0.916 8.490 -18.481 1.00 97.56 171 SER A N 1
ATOM 1314 C CA . SER A 1 171 ? -0.159 7.324 -18.940 1.00 97.56 171 SER A CA 1
ATOM 1315 C C . SER A 1 171 ? -0.800 5.994 -18.549 1.00 97.56 171 SER A C 1
ATOM 1317 O O . SER A 1 171 ? -1.475 5.854 -17.529 1.00 97.56 171 SER A O 1
ATOM 1319 N N . GLU A 1 172 ? -0.516 4.974 -19.357 1.00 98.44 172 GLU A N 1
ATOM 1320 C CA . GLU A 1 172 ? -0.764 3.576 -19.020 1.00 98.44 172 GLU A CA 1
ATOM 1321 C C . GLU A 1 172 ? 0.567 2.847 -18.817 1.00 98.44 172 GLU A C 1
ATOM 1323 O O . GLU A 1 172 ? 1.510 2.987 -19.598 1.00 98.44 172 GLU A O 1
ATOM 1328 N N . HIS A 1 173 ? 0.636 2.032 -17.769 1.00 98.62 173 HIS A N 1
ATOM 1329 C CA . HIS A 1 173 ? 1.813 1.260 -17.400 1.00 98.62 173 HIS A CA 1
ATOM 1330 C C . HIS A 1 173 ? 1.477 -0.229 -17.431 1.00 98.62 173 HIS A C 1
ATOM 1332 O O . HIS A 1 173 ? 0.909 -0.778 -16.482 1.00 98.62 173 HIS A O 1
ATOM 1338 N N . GLN A 1 174 ? 1.839 -0.884 -18.534 1.00 98.56 174 GLN A N 1
ATOM 1339 C CA . GLN A 1 174 ? 1.741 -2.334 -18.670 1.00 98.56 174 GLN A CA 1
ATOM 1340 C C . GLN A 1 174 ? 2.760 -3.022 -17.756 1.00 98.56 174 GLN A C 1
ATOM 1342 O O . GLN A 1 174 ? 3.942 -2.673 -17.750 1.00 98.56 174 GLN A O 1
ATOM 1347 N N . ALA A 1 175 ? 2.305 -4.029 -17.014 1.00 98.75 175 ALA A N 1
ATOM 1348 C CA . ALA A 1 175 ? 3.149 -4.830 -16.141 1.00 98.75 175 ALA A CA 1
ATOM 1349 C C . ALA A 1 175 ? 3.052 -6.318 -16.482 1.00 98.75 175 ALA A C 1
ATOM 1351 O O . ALA A 1 175 ? 1.975 -6.823 -16.803 1.00 98.75 175 ALA A O 1
ATOM 1352 N N . ASP A 1 176 ? 4.155 -7.043 -16.315 1.00 98.88 176 ASP A N 1
ATOM 1353 C CA . ASP A 1 176 ? 4.121 -8.502 -16.212 1.00 98.88 176 ASP A CA 1
ATOM 1354 C C . ASP A 1 176 ? 3.678 -8.915 -14.808 1.00 98.88 176 ASP A C 1
ATOM 1356 O O . ASP A 1 176 ? 2.933 -9.877 -14.641 1.00 98.88 176 ASP A O 1
ATOM 1360 N N . VAL A 1 177 ? 4.088 -8.162 -13.785 1.00 98.94 177 VAL A N 1
ATOM 1361 C CA . VAL A 1 177 ? 3.614 -8.300 -12.403 1.00 98.94 177 VAL A CA 1
ATOM 1362 C C . VAL A 1 177 ? 3.255 -6.918 -11.880 1.00 98.94 177 VAL A C 1
ATOM 1364 O O . VAL A 1 177 ? 4.094 -6.021 -11.875 1.00 98.94 177 VAL A O 1
ATOM 1367 N N . LEU A 1 178 ? 2.021 -6.753 -11.411 1.00 98.94 178 LEU A N 1
ATOM 1368 C CA . LEU A 1 178 ? 1.535 -5.499 -10.844 1.00 98.94 178 LEU A CA 1
ATOM 1369 C C . LEU A 1 178 ? 1.302 -5.681 -9.337 1.00 98.94 178 LEU A C 1
ATOM 1371 O O . LEU A 1 178 ? 0.632 -6.622 -8.914 1.00 98.94 178 LEU A O 1
ATOM 1375 N N . ASN A 1 179 ? 1.865 -4.791 -8.519 1.00 98.88 179 ASN A N 1
ATOM 1376 C CA . ASN A 1 179 ? 1.638 -4.725 -7.075 1.00 98.88 179 ASN A CA 1
ATOM 1377 C C . ASN A 1 179 ? 0.998 -3.383 -6.715 1.00 98.88 179 ASN A C 1
ATOM 1379 O O . ASN A 1 179 ? 1.651 -2.346 -6.777 1.00 98.88 179 ASN A O 1
ATOM 1383 N N . VAL A 1 180 ? -0.267 -3.398 -6.296 1.00 98.88 180 VAL A N 1
ATOM 1384 C CA . VAL A 1 180 ? -1.001 -2.177 -5.931 1.00 98.88 180 VAL A CA 1
ATOM 1385 C C . VAL A 1 180 ? -1.219 -2.158 -4.432 1.00 98.88 180 VAL A C 1
ATOM 1387 O O . VAL A 1 180 ? -1.866 -3.046 -3.881 1.00 98.88 180 VAL A O 1
ATOM 1390 N N . ILE A 1 181 ? -0.682 -1.147 -3.755 1.00 98.81 181 ILE A N 1
ATOM 1391 C CA . ILE A 1 181 ? -0.899 -0.931 -2.325 1.00 98.81 181 ILE A CA 1
ATOM 1392 C C . ILE A 1 181 ? -1.919 0.212 -2.186 1.00 98.81 181 ILE A C 1
ATOM 1394 O O . ILE A 1 181 ? -1.540 1.367 -2.380 1.00 98.81 181 ILE A O 1
ATOM 1398 N N . PRO A 1 182 ? -3.195 -0.067 -1.850 1.00 98.12 182 PRO A N 1
ATOM 1399 C CA . PRO A 1 182 ? -4.220 0.972 -1.746 1.00 98.12 182 PRO A CA 1
ATOM 1400 C C . PRO A 1 182 ? -3.984 1.919 -0.579 1.00 98.12 182 PRO A C 1
ATOM 1402 O O . PRO A 1 182 ? -3.278 1.588 0.385 1.00 98.12 182 PRO A O 1
ATOM 1405 N N . ALA A 1 183 ? -4.677 3.057 -0.621 1.00 98.44 183 ALA A N 1
ATOM 1406 C CA . ALA A 1 183 ? -4.872 3.887 0.557 1.00 98.44 183 ALA A CA 1
ATOM 1407 C C . ALA A 1 183 ? -5.527 3.076 1.692 1.00 98.44 183 ALA A C 1
ATOM 1409 O O . ALA A 1 183 ? -6.237 2.091 1.466 1.00 98.44 183 ALA A O 1
ATOM 1410 N N . GLN A 1 184 ? -5.251 3.468 2.934 1.00 98.69 184 GLN A N 1
ATOM 1411 C CA . GLN A 1 184 ? -5.577 2.670 4.117 1.00 98.69 184 GLN A CA 1
ATOM 1412 C C . GLN A 1 184 ? -6.481 3.438 5.080 1.00 98.69 184 GLN A C 1
ATOM 1414 O O . GLN A 1 184 ? -6.600 4.666 5.027 1.00 98.69 184 GLN A O 1
ATOM 1419 N N . LYS A 1 185 ? -7.138 2.683 5.954 1.00 98.50 185 LYS A N 1
ATOM 1420 C CA . LYS A 1 185 ? -7.971 3.158 7.064 1.00 98.50 185 LYS A CA 1
ATOM 1421 C C . LYS A 1 185 ? -7.809 2.224 8.265 1.00 98.50 185 LYS A C 1
ATOM 1423 O O . LYS A 1 185 ? -7.126 1.201 8.157 1.00 98.50 185 LYS A O 1
ATOM 1428 N N . ALA A 1 186 ? -8.415 2.553 9.402 1.00 98.75 186 ALA A N 1
ATOM 1429 C CA . ALA A 1 186 ? -8.479 1.639 10.538 1.00 98.75 186 ALA A CA 1
ATOM 1430 C C . ALA A 1 186 ? -9.216 0.337 10.164 1.00 98.75 186 ALA A C 1
ATOM 1432 O O . ALA A 1 186 ? -10.073 0.317 9.283 1.00 98.75 186 ALA A O 1
ATOM 1433 N N . GLY A 1 187 ? -8.869 -0.771 10.825 1.00 98.44 187 GLY A N 1
ATOM 1434 C CA . GLY A 1 187 ? -9.530 -2.060 10.608 1.00 98.44 187 GLY A CA 1
ATOM 1435 C C . GLY A 1 187 ? -11.054 -1.983 10.782 1.00 98.44 187 GLY A C 1
ATOM 1436 O O . GLY A 1 187 ? -11.544 -1.231 11.623 1.00 98.44 187 GLY A O 1
ATOM 1437 N N . HIS A 1 188 ? -11.797 -2.786 10.014 1.00 97.38 188 HIS A N 1
ATOM 1438 C CA . HIS A 1 188 ? -13.262 -2.733 9.904 1.00 97.38 188 HIS A CA 1
ATOM 1439 C C . HIS A 1 188 ? -14.011 -2.589 11.242 1.00 97.38 188 HIS A C 1
ATOM 1441 O O . HIS A 1 188 ? -14.887 -1.736 11.365 1.00 97.38 188 HIS A O 1
ATOM 1447 N N . ILE A 1 189 ? -13.635 -3.354 12.273 1.00 98.25 189 ILE A N 1
ATOM 1448 C CA . ILE A 1 189 ? -14.320 -3.300 13.574 1.00 98.25 189 ILE A CA 1
ATOM 1449 C C . ILE A 1 189 ? -14.219 -1.928 14.260 1.00 98.25 189 ILE A C 1
ATOM 1451 O O . ILE A 1 189 ? -15.138 -1.548 14.976 1.00 98.25 189 ILE A O 1
ATOM 1455 N N . ALA A 1 190 ? -13.163 -1.146 14.013 1.00 98.50 190 ALA A N 1
ATOM 1456 C CA . ALA A 1 190 ? -13.071 0.217 14.536 1.00 98.50 190 ALA A CA 1
ATOM 1457 C C . ALA A 1 190 ? -14.128 1.140 13.909 1.00 98.50 190 ALA A C 1
ATOM 1459 O O . ALA A 1 190 ? -14.671 2.003 14.593 1.00 98.50 190 ALA A O 1
ATOM 1460 N N . HIS A 1 191 ? -14.453 0.932 12.629 1.00 97.81 191 HIS A N 1
ATOM 1461 C CA . HIS A 1 191 ? -15.534 1.655 11.961 1.00 97.81 191 HIS A CA 1
ATOM 1462 C C . HIS A 1 191 ? -16.899 1.240 12.515 1.00 97.81 191 HIS A C 1
ATOM 1464 O O . HIS A 1 191 ? -17.696 2.102 12.873 1.00 97.81 191 HIS A O 1
ATOM 1470 N N . VAL A 1 192 ? -17.146 -0.069 12.634 1.00 97.19 192 VAL A N 1
ATOM 1471 C CA . VAL A 1 192 ? -18.405 -0.611 13.179 1.00 97.19 192 VAL A CA 1
ATOM 1472 C C . VAL A 1 192 ? -18.649 -0.136 14.612 1.00 97.19 192 VAL A C 1
ATOM 1474 O O . VAL A 1 192 ? -19.775 0.186 14.973 1.00 97.19 192 VAL A O 1
ATOM 1477 N N . ALA A 1 193 ? -17.593 -0.057 15.418 1.00 97.25 193 ALA A N 1
ATOM 1478 C CA . ALA A 1 193 ? -17.657 0.371 16.810 1.00 97.25 193 ALA A CA 1
ATOM 1479 C C . ALA A 1 193 ? -17.732 1.897 17.003 1.00 97.25 193 ALA A C 1
ATOM 1481 O O . ALA A 1 193 ? -17.695 2.351 18.143 1.00 97.25 193 ALA A O 1
ATOM 1482 N N . GLY A 1 194 ? -17.773 2.693 15.926 1.00 97.75 194 GLY A N 1
ATOM 1483 C CA . GLY A 1 194 ? -17.807 4.157 16.027 1.00 97.75 194 GLY A CA 1
ATOM 1484 C C . GLY A 1 194 ? -16.519 4.779 16.580 1.00 97.75 194 GLY A C 1
ATOM 1485 O O . GLY A 1 194 ? -16.538 5.899 17.074 1.00 97.75 194 GLY A O 1
ATOM 1486 N N . LEU A 1 195 ? -15.384 4.078 16.501 1.00 98.31 195 LEU A N 1
ATOM 1487 C CA . LEU A 1 195 ? -14.105 4.520 17.075 1.00 98.31 195 LEU A CA 1
ATOM 1488 C C . LEU A 1 195 ? -13.284 5.413 16.138 1.00 98.31 195 LEU A C 1
ATOM 1490 O O . LEU A 1 195 ? -12.196 5.844 16.514 1.00 98.31 195 LEU A O 1
ATOM 1494 N N . VAL A 1 196 ? -13.765 5.673 14.923 1.00 98.31 196 VAL A N 1
ATOM 1495 C CA . VAL A 1 196 ? -13.046 6.430 13.890 1.00 98.31 196 VAL A CA 1
ATOM 1496 C C . VAL A 1 196 ? -13.606 7.840 13.727 1.00 98.31 196 VAL A C 1
ATOM 1498 O O . VAL A 1 196 ? -14.805 8.061 13.862 1.00 98.31 196 VAL A O 1
ATOM 1501 N N . ASN A 1 197 ? -12.742 8.792 13.378 1.00 97.75 197 ASN A N 1
ATOM 1502 C CA . ASN A 1 197 ? -13.157 10.124 12.930 1.00 97.75 197 ASN A CA 1
ATOM 1503 C C . ASN A 1 197 ? -13.255 10.196 11.391 1.00 97.75 197 ASN A C 1
ATOM 1505 O O . ASN A 1 197 ? -13.082 9.194 10.693 1.00 97.75 197 ASN A O 1
ATOM 1509 N N . GLU A 1 198 ? -13.469 11.397 10.851 1.00 96.38 198 GLU A N 1
ATOM 1510 C CA . GLU A 1 198 ? -13.599 11.656 9.406 1.00 96.38 198 GLU A CA 1
ATOM 1511 C C . GLU A 1 198 ? -12.384 11.205 8.577 1.00 96.38 198 GLU A C 1
ATOM 1513 O O . GLU A 1 198 ? -12.526 10.814 7.420 1.00 96.38 198 GLU A O 1
ATOM 1518 N N . SER A 1 199 ? -11.183 11.172 9.168 1.00 96.38 199 SER A N 1
ATOM 1519 C CA . SER A 1 199 ? -9.985 10.662 8.484 1.00 96.38 199 SER A CA 1
ATOM 1520 C C . SER A 1 199 ? -10.012 9.140 8.269 1.00 96.38 199 SER A C 1
ATOM 1522 O O . SER A 1 199 ? -9.205 8.595 7.510 1.00 96.38 199 SER A O 1
ATOM 1524 N N . GLY A 1 200 ? -10.937 8.432 8.926 1.00 97.31 200 GLY A N 1
ATOM 1525 C CA . GLY A 1 200 ? -11.017 6.972 8.960 1.00 97.31 200 GLY A CA 1
ATOM 1526 C C . GLY A 1 200 ? -9.994 6.317 9.891 1.00 97.31 200 GLY A C 1
ATOM 1527 O O . GLY A 1 200 ? -9.700 5.134 9.723 1.00 97.31 200 GLY A O 1
ATOM 1528 N N . TRP A 1 201 ? -9.445 7.068 10.847 1.00 98.62 201 TRP A N 1
ATOM 1529 C CA . TRP A 1 201 ? -8.536 6.584 11.892 1.00 98.62 201 TRP A CA 1
ATOM 1530 C C . TRP A 1 201 ? -9.096 6.882 13.284 1.00 98.62 201 TRP A C 1
ATOM 1532 O O . TRP A 1 201 ? -9.979 7.727 13.434 1.00 98.62 201 TRP A O 1
ATOM 1542 N N . CYS A 1 202 ? -8.587 6.183 14.302 1.00 98.56 202 CYS A N 1
ATOM 1543 C CA . CYS A 1 202 ? -9.086 6.300 15.671 1.00 98.56 202 CYS A CA 1
ATOM 1544 C C . CYS A 1 202 ? -8.368 7.430 16.428 1.00 98.56 202 CYS A C 1
ATOM 1546 O O . CYS A 1 202 ? -7.164 7.298 16.668 1.00 98.56 202 CYS A O 1
ATOM 1548 N N . PRO A 1 203 ? -9.049 8.524 16.815 1.00 98.38 203 PRO A N 1
ATOM 1549 C CA . PRO A 1 203 ? -8.458 9.529 17.689 1.00 98.38 203 PRO A CA 1
ATOM 1550 C C . PRO A 1 203 ? -8.354 8.993 19.124 1.00 98.38 203 PRO A C 1
ATOM 1552 O O . PRO A 1 203 ? -9.285 8.369 19.643 1.00 98.38 203 PRO A O 1
ATOM 1555 N N . VAL A 1 204 ? -7.212 9.239 19.764 1.00 98.62 204 VAL A N 1
ATOM 1556 C CA . VAL A 1 204 ? -6.898 8.729 21.104 1.00 98.62 204 VAL A CA 1
ATOM 1557 C C . VAL A 1 204 ? -6.221 9.793 21.961 1.00 98.62 204 VAL A C 1
ATOM 1559 O O . VAL A 1 204 ? -5.559 10.693 21.442 1.00 98.62 204 VAL A O 1
ATOM 1562 N N . ASP A 1 205 ? -6.346 9.663 23.278 1.00 98.31 205 ASP A N 1
ATOM 1563 C CA . ASP A 1 205 ? -5.451 10.333 24.217 1.00 98.31 205 ASP A CA 1
ATOM 1564 C C . ASP A 1 205 ? -4.038 9.739 24.088 1.00 98.31 205 ASP A C 1
ATOM 1566 O O . ASP A 1 205 ? -3.849 8.530 24.186 1.00 98.31 205 ASP A O 1
ATOM 1570 N N . TYR A 1 206 ? -3.017 10.567 23.865 1.00 96.75 206 TYR A N 1
ATOM 1571 C CA . TYR A 1 206 ? -1.661 10.069 23.593 1.00 96.75 206 TYR A CA 1
ATOM 1572 C C . TYR A 1 206 ? -0.921 9.501 24.813 1.00 96.75 206 TYR A C 1
ATOM 1574 O O . TYR A 1 206 ? 0.131 8.885 24.644 1.00 96.75 206 TYR A O 1
ATOM 1582 N N . LYS A 1 207 ? -1.425 9.701 26.036 1.00 97.81 207 LYS A N 1
ATOM 1583 C CA . LYS A 1 207 ? -0.845 9.123 27.257 1.00 97.81 207 LYS A CA 1
ATOM 1584 C C . LYS A 1 207 ? -1.452 7.762 27.569 1.00 97.81 207 LYS A C 1
ATOM 1586 O O . LYS A 1 207 ? -0.734 6.880 28.030 1.00 97.81 207 LYS A O 1
ATOM 1591 N N . THR A 1 208 ? -2.754 7.597 27.343 1.00 98.00 208 THR A N 1
ATOM 1592 C CA . THR A 1 208 ? -3.492 6.385 27.743 1.00 98.00 208 THR A CA 1
ATOM 1593 C C . THR A 1 208 ? -3.921 5.506 26.575 1.00 98.00 208 THR A C 1
ATOM 1595 O O . THR A 1 208 ? -4.261 4.347 26.793 1.00 98.00 208 THR A O 1
ATOM 1598 N N . PHE A 1 209 ? -3.914 6.041 25.352 1.00 98.38 209 PHE A N 1
ATOM 1599 C CA . PHE A 1 209 ? -4.528 5.459 24.155 1.00 98.38 209 PHE A CA 1
ATOM 1600 C C . PHE A 1 209 ? -6.044 5.225 24.275 1.00 98.38 209 PHE A C 1
ATOM 1602 O O . PHE A 1 209 ? -6.633 4.550 23.430 1.00 98.38 209 PHE A O 1
ATOM 1609 N N . GLU A 1 210 ? -6.698 5.802 25.289 1.00 98.44 210 GLU A N 1
ATOM 1610 C CA . GLU A 1 210 ? -8.156 5.775 25.398 1.00 98.44 210 GLU A CA 1
ATOM 1611 C C . GLU A 1 210 ? -8.770 6.550 24.227 1.00 98.44 210 GLU A C 1
ATOM 1613 O O . GLU A 1 210 ? -8.290 7.627 23.862 1.00 98.44 210 GLU A O 1
ATOM 1618 N N . SER A 1 211 ? -9.825 6.002 23.621 1.00 98.44 211 SER A N 1
ATOM 1619 C CA . SER A 1 211 ? -10.523 6.685 22.533 1.00 98.44 211 SER A CA 1
ATOM 1620 C C . SER A 1 211 ? -11.107 8.007 23.029 1.00 98.44 211 SER A C 1
ATOM 1622 O O . SER A 1 211 ? -11.724 8.080 24.092 1.00 98.44 211 SER A O 1
ATOM 1624 N N . THR A 1 212 ? -10.968 9.065 22.228 1.00 98.19 212 THR A N 1
ATOM 1625 C CA . THR A 1 212 ? -11.600 10.358 22.537 1.00 98.19 212 THR A CA 1
ATOM 1626 C C . THR A 1 212 ? -13.095 10.382 22.206 1.00 98.19 212 THR A C 1
ATOM 1628 O O . THR A 1 212 ? -13.747 11.397 22.433 1.00 98.19 212 THR A O 1
ATOM 1631 N N . ILE A 1 213 ? -13.635 9.297 21.637 1.00 97.94 213 ILE A N 1
ATOM 1632 C CA . ILE A 1 213 ? -15.043 9.163 21.234 1.00 97.94 213 ILE A CA 1
ATOM 1633 C C . ILE A 1 213 ? -15.812 8.327 22.263 1.00 97.94 213 ILE A C 1
ATOM 1635 O O . ILE A 1 213 ? -16.897 8.710 22.704 1.00 97.94 213 ILE A O 1
ATOM 1639 N N . HIS A 1 214 ? -15.239 7.197 22.681 1.00 97.00 214 HIS A N 1
ATOM 1640 C CA . HIS A 1 214 ? -15.841 6.280 23.645 1.00 97.00 214 HIS A CA 1
ATOM 1641 C C . HIS A 1 214 ? -14.854 5.976 24.774 1.00 97.00 214 HIS A C 1
ATOM 1643 O O . HIS A 1 214 ? -13.736 5.542 24.525 1.00 97.00 214 HIS A O 1
ATOM 1649 N N . LYS A 1 215 ? -15.267 6.207 26.026 1.00 95.56 215 LYS A N 1
ATOM 1650 C CA . LYS A 1 215 ? -14.447 5.876 27.200 1.00 95.56 215 LYS A CA 1
ATOM 1651 C C . LYS A 1 215 ? -14.522 4.385 27.520 1.00 95.56 215 LYS A C 1
ATOM 1653 O O . LYS A 1 215 ? -15.624 3.826 27.514 1.00 95.56 215 LYS A O 1
ATOM 1658 N N . ASN A 1 216 ? -13.421 3.848 28.052 1.00 93.56 216 ASN A N 1
ATOM 1659 C CA . ASN A 1 216 ? -13.228 2.429 28.412 1.00 93.56 216 ASN A CA 1
ATOM 1660 C C . ASN A 1 216 ? -13.226 1.465 27.224 1.00 93.56 216 ASN A C 1
ATOM 1662 O O . ASN A 1 216 ? -12.994 0.270 27.502 1.00 93.56 216 ASN A O 1
#

Nearest PDB structures (foldseek):
  5n1t-assembly1_A  TM=9.892E-01  e=4.489E-27  Thioalkalivibrio paradoxus ARh 1
  3vrd-assembly1_B  TM=9.827E-01  e=6.537E-27  Thermochromatium tepidum
  1fcd-assembly2_B  TM=9.706E-01  e=4.993E-24  Allochromatium vinosum
  6oib-assembly1_A  TM=7.667E-01  e=8.095E-08  Homo sapiens
  3szf-assembly1_A-2  TM=7.088E-01  e=6.005E-07  Acidithiobacillus ferrooxidans ATCC 23270

Secondary structure (DSSP, 8-state):
----EEEEETTTTEEEETTS-EEE-SS------EEE-TTSSBT--TTGGGTS---SS-SHHHHHHHHHHHHSPTT-EEEEEEPPSS-S-TTHHHHHHHHHHHHHHHH-TT-EEEEEES-SS-TTHHHHHHHHHHHH-TTSTT-SEEEE-GGGT----EEETTTTEEE-SS-EEE-SEEEE---EEE-HHHHHTT---TTSS--B-TTT--BSSS--

pLDDT: mean 98.03, std 1.4, range [83.56, 98.94]

Sequence (216 aa):
MHDTVTGIDAAKRTVTTASGGKMSYDRLIVSPGIDFRYDTIEGYDEKASWQVPHAWKAGPQTSLLRAQLEAMPNGGTFVIATPPNPFRCPPGPYERISLVANYFKNHKPNSKIVVLDAKDKFSKQGLFTAGWTKHYGFGTDNSMITCVSKANDGTVKAVNADKRVAITEFSEHQADVLNVIPAQKAGHIAHVAGLVNESGWCPVDYKTFESTIHKN